Protein AF-A0A9E3KCX3-F1 (afdb_monomer_lite)

Sequence (276 aa):
MPAKVVRATRARSAKDAVEERPVSKPAAKVNGTASREAVMAAAAEPKSMRGAKAKTKMPLAPPGNDDSAFVTEVAAQAAVPPHSPVRVFQIFYEPWHRDLLDPAFAPFDNCGVTAELMEFDVFERISRSAAIQGADYWGALSWRFTEKTGLTGADLIKIMEAHPDVDVFYCNPHVNNEALFHNMWVQGETCHANFLEISRALFAATGLPVTEFDLTLPSTSFSAANYFVARPAFWDAYLPFIRKVITLAEQKLSPNARQLLHSQAADDRGLHGGST

Structure (mmCIF, N/CA/C/O backbone):
data_AF-A0A9E3KCX3-F1
#
_entry.id   AF-A0A9E3KCX3-F1
#
loop_
_atom_site.group_PDB
_atom_site.id
_atom_site.type_symbol
_atom_site.label_atom_id
_atom_site.label_alt_id
_atom_site.label_comp_id
_atom_site.label_asym_id
_atom_site.label_entity_id
_atom_site.label_seq_id
_atom_site.pdbx_PDB_ins_code
_atom_site.Cartn_x
_atom_site.Cartn_y
_atom_site.Cartn_z
_atom_site.occupancy
_atom_site.B_iso_or_equiv
_atom_site.auth_seq_id
_atom_site.auth_comp_id
_atom_site.auth_asym_id
_atom_site.auth_atom_id
_atom_site.pdbx_PDB_model_num
ATOM 1 N N . MET A 1 1 ? -15.444 -15.888 -5.512 1.00 40.03 1 MET A N 1
ATOM 2 C CA . MET A 1 1 ? -14.344 -16.753 -5.033 1.00 40.03 1 MET A CA 1
ATOM 3 C C . MET A 1 1 ? -13.368 -15.867 -4.268 1.00 40.03 1 MET A C 1
ATOM 5 O O . MET A 1 1 ? -13.215 -14.728 -4.695 1.00 40.03 1 MET A O 1
ATOM 9 N N . PRO A 1 2 ? -12.787 -16.307 -3.139 1.00 70.06 2 PRO A N 1
ATOM 10 C CA . PRO A 1 2 ? -11.740 -15.540 -2.459 1.00 70.06 2 PRO A CA 1
ATOM 11 C C . PRO A 1 2 ? -10.499 -15.420 -3.360 1.00 70.06 2 PRO A C 1
ATOM 13 O O . PRO A 1 2 ? -10.192 -16.365 -4.085 1.00 70.06 2 PRO A O 1
ATOM 16 N N . ALA A 1 3 ? -9.821 -14.268 -3.329 1.00 76.75 3 ALA A N 1
ATOM 17 C CA . ALA A 1 3 ? -8.611 -14.028 -4.117 1.00 76.75 3 ALA A CA 1
ATOM 18 C C . ALA A 1 3 ? -7.462 -14.940 -3.649 1.00 76.75 3 ALA A C 1
ATOM 20 O O . ALA A 1 3 ? -7.251 -15.104 -2.444 1.00 76.75 3 ALA A O 1
ATOM 21 N N . LYS A 1 4 ? -6.704 -15.517 -4.585 1.00 83.81 4 LYS A N 1
ATOM 22 C CA . LYS A 1 4 ? -5.492 -16.283 -4.280 1.00 83.81 4 LYS A CA 1
ATOM 23 C C . LYS A 1 4 ? -4.343 -15.312 -4.002 1.00 83.81 4 LYS A C 1
ATOM 25 O O . LYS A 1 4 ? -3.972 -14.524 -4.868 1.00 83.81 4 LYS A O 1
ATOM 30 N N . VAL A 1 5 ? -3.763 -15.383 -2.805 1.00 85.00 5 VAL A N 1
ATOM 31 C CA . VAL A 1 5 ? -2.710 -14.463 -2.345 1.00 85.00 5 VAL A CA 1
ATOM 32 C C . VAL A 1 5 ? -1.415 -15.227 -2.095 1.00 85.00 5 VAL A C 1
ATOM 34 O O . VAL A 1 5 ? -1.434 -16.284 -1.463 1.00 85.00 5 VAL A O 1
ATOM 37 N N . VAL A 1 6 ? -0.290 -14.689 -2.566 1.00 85.88 6 VAL A N 1
ATOM 38 C CA . VAL A 1 6 ? 1.047 -15.235 -2.301 1.00 85.88 6 VAL A CA 1
ATOM 39 C C . VAL A 1 6 ? 1.968 -14.148 -1.766 1.00 85.88 6 VAL A C 1
ATOM 41 O O . VAL A 1 6 ? 2.019 -13.027 -2.271 1.00 85.88 6 VAL A O 1
ATOM 44 N N . ARG A 1 7 ? 2.738 -14.512 -0.743 1.00 84.81 7 ARG A N 1
ATOM 45 C CA . ARG A 1 7 ? 3.846 -13.704 -0.251 1.00 84.81 7 ARG A CA 1
ATOM 46 C C . ARG A 1 7 ? 5.079 -13.939 -1.119 1.00 84.81 7 ARG A C 1
ATOM 48 O O . ARG A 1 7 ? 5.557 -15.069 -1.201 1.00 84.81 7 ARG A O 1
ATOM 55 N N . ALA A 1 8 ? 5.624 -12.884 -1.708 1.00 80.69 8 ALA A N 1
ATOM 56 C CA . ALA A 1 8 ? 6.891 -12.956 -2.420 1.00 80.69 8 ALA A CA 1
ATOM 57 C C . ALA A 1 8 ? 8.063 -12.878 -1.427 1.00 80.69 8 ALA A C 1
ATOM 59 O O . ALA A 1 8 ? 8.142 -11.983 -0.584 1.00 80.69 8 ALA A O 1
ATOM 60 N N . THR A 1 9 ? 8.984 -13.835 -1.521 1.00 79.19 9 THR A N 1
ATOM 61 C CA . THR A 1 9 ? 10.220 -13.884 -0.727 1.00 79.19 9 THR A CA 1
ATOM 62 C C . THR A 1 9 ? 11.361 -14.387 -1.594 1.00 79.19 9 THR A C 1
ATOM 64 O O . THR A 1 9 ? 11.148 -15.238 -2.458 1.00 79.19 9 THR A O 1
ATOM 67 N N . ARG A 1 10 ? 12.587 -13.930 -1.330 1.00 71.94 10 ARG A N 1
ATOM 68 C CA . ARG A 1 10 ? 13.771 -14.461 -2.009 1.00 71.94 10 ARG A CA 1
ATOM 69 C C . ARG A 1 10 ? 13.984 -15.921 -1.603 1.00 71.94 10 ARG A C 1
ATOM 71 O O . ARG A 1 10 ? 14.045 -16.232 -0.413 1.00 71.94 10 ARG A O 1
ATOM 78 N N . ALA A 1 11 ? 14.129 -16.816 -2.577 1.00 53.66 11 ALA A N 1
ATOM 79 C CA . ALA A 1 11 ? 14.581 -18.176 -2.303 1.00 53.66 11 ALA A CA 1
ATOM 80 C C . ALA A 1 11 ? 16.030 -18.123 -1.789 1.00 53.66 11 ALA A C 1
ATOM 82 O O . ALA A 1 11 ? 16.892 -17.540 -2.449 1.00 53.66 11 ALA A O 1
ATOM 83 N N . ARG A 1 12 ? 16.310 -18.716 -0.621 1.00 42.06 12 ARG A N 1
ATOM 84 C CA . ARG A 1 12 ? 17.696 -18.862 -0.148 1.00 42.06 12 ARG A CA 1
ATOM 85 C C . ARG A 1 12 ? 18.425 -19.827 -1.075 1.00 42.06 12 ARG A C 1
ATOM 87 O O . ARG A 1 12 ? 17.958 -20.946 -1.285 1.00 42.06 12 ARG A O 1
ATOM 94 N N . SER A 1 13 ? 19.567 -19.412 -1.613 1.00 37.22 13 SER A N 1
ATOM 95 C CA . SER A 1 13 ? 20.484 -20.339 -2.269 1.00 37.22 13 SER A CA 1
ATOM 96 C C . SER A 1 13 ? 21.220 -21.138 -1.196 1.00 37.22 13 SER A C 1
ATOM 98 O O . SER A 1 13 ? 21.503 -20.617 -0.120 1.00 37.22 13 SER A O 1
ATOM 100 N N . ALA A 1 14 ? 21.609 -22.383 -1.485 1.00 41.25 14 ALA A N 1
ATOM 101 C CA . ALA A 1 14 ? 22.454 -23.179 -0.587 1.00 41.25 14 ALA A CA 1
ATOM 102 C C . ALA A 1 14 ? 23.794 -22.485 -0.239 1.00 41.25 14 ALA A C 1
ATOM 104 O O . ALA A 1 14 ? 24.456 -22.873 0.718 1.00 41.25 14 ALA A O 1
ATOM 105 N N . LYS A 1 15 ? 24.182 -21.441 -0.989 1.00 41.69 15 LYS A N 1
ATOM 106 C CA . LYS A 1 15 ? 25.351 -20.592 -0.711 1.00 41.69 15 LYS A CA 1
ATOM 107 C C . LYS A 1 15 ? 25.121 -19.499 0.348 1.00 41.69 15 LYS A C 1
ATOM 109 O O . LYS A 1 15 ? 26.098 -18.902 0.778 1.00 41.69 15 LYS A O 1
ATOM 114 N N . ASP A 1 16 ? 23.880 -19.264 0.782 1.00 41.84 16 ASP A N 1
ATOM 115 C CA . ASP A 1 16 ? 23.524 -18.248 1.790 1.00 41.84 16 ASP A CA 1
ATOM 116 C C . ASP A 1 16 ? 23.469 -18.819 3.225 1.00 41.84 16 ASP A C 1
ATOM 118 O O . ASP A 1 16 ? 23.057 -18.135 4.164 1.00 41.84 16 ASP A O 1
ATOM 122 N N . ALA A 1 17 ? 23.854 -20.087 3.416 1.00 36.47 17 ALA A N 1
ATOM 123 C CA . ALA A 1 17 ? 23.954 -20.697 4.737 1.00 36.47 17 ALA A CA 1
ATOM 124 C C . ALA A 1 17 ? 25.194 -20.154 5.465 1.00 36.47 17 ALA A C 1
ATOM 126 O O . ALA A 1 17 ? 26.324 -20.553 5.187 1.00 36.47 17 ALA A O 1
ATOM 127 N N . VAL A 1 18 ? 24.979 -19.219 6.391 1.00 39.97 18 VAL A N 1
ATOM 128 C CA . VAL A 1 18 ? 26.015 -18.751 7.315 1.00 39.97 18 VAL A CA 1
ATOM 129 C C . VAL A 1 18 ? 26.391 -19.905 8.244 1.00 39.97 18 VAL A C 1
ATOM 131 O O . VAL A 1 18 ? 25.548 -20.445 8.954 1.00 39.97 18 VAL A O 1
ATOM 134 N N . GLU A 1 19 ? 27.667 -20.277 8.210 1.00 32.97 19 GLU A N 1
ATOM 135 C CA . GLU A 1 19 ? 28.295 -21.258 9.089 1.00 32.97 19 GLU A CA 1
ATOM 136 C C . GLU A 1 19 ? 28.156 -20.801 10.556 1.00 32.97 19 GLU A C 1
ATOM 138 O O . GLU A 1 19 ? 28.690 -19.759 10.952 1.00 32.97 19 GLU A O 1
ATOM 143 N N . GLU A 1 20 ? 27.387 -21.546 11.359 1.00 32.44 20 GLU A N 1
ATOM 144 C CA . GLU A 1 20 ? 27.176 -21.254 12.779 1.00 32.44 20 GLU A CA 1
ATOM 145 C C . GLU A 1 20 ? 28.509 -21.322 13.540 1.00 32.44 20 GLU A C 1
ATOM 147 O O . GLU A 1 20 ? 29.095 -22.391 13.717 1.00 32.44 20 GLU A O 1
ATOM 152 N N . ARG A 1 21 ? 28.988 -20.177 14.039 1.00 31.03 21 ARG A N 1
ATOM 153 C CA . ARG A 1 21 ? 30.048 -20.142 15.056 1.00 31.03 21 ARG A CA 1
ATOM 154 C C . ARG A 1 21 ? 29.423 -20.102 16.451 1.00 31.03 21 ARG A C 1
ATOM 156 O O . ARG A 1 21 ? 28.488 -19.330 16.668 1.00 31.03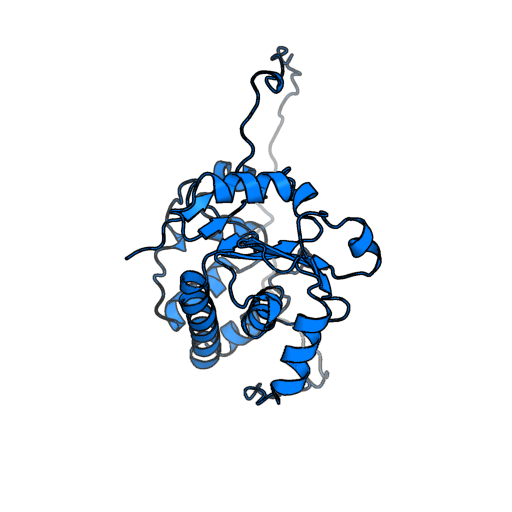 21 ARG A O 1
ATOM 163 N N . PRO A 1 22 ? 29.948 -20.870 17.420 1.00 29.11 22 PRO A N 1
ATOM 164 C CA . PRO A 1 22 ? 29.380 -20.927 18.759 1.00 29.11 22 PRO A CA 1
ATOM 165 C C . PRO A 1 22 ? 29.582 -19.597 19.496 1.00 29.11 22 PRO A C 1
ATOM 167 O O . PRO A 1 22 ? 30.693 -19.074 19.583 1.00 29.11 22 PRO A O 1
ATOM 170 N N . VAL A 1 23 ? 28.497 -19.061 20.058 1.00 33.91 23 VAL A N 1
ATOM 171 C CA . VAL A 1 23 ? 28.510 -17.840 20.874 1.00 33.91 23 VAL A CA 1
ATOM 172 C C . VAL A 1 23 ? 29.007 -18.170 22.284 1.00 33.91 23 VAL A C 1
ATOM 174 O O . VAL A 1 23 ? 28.360 -18.895 23.040 1.00 33.91 23 VAL A O 1
ATOM 177 N N . SER A 1 24 ? 30.155 -17.608 22.666 1.00 31.91 24 SER A N 1
ATOM 178 C CA . SER A 1 24 ? 30.652 -17.615 24.044 1.00 31.91 24 SER A CA 1
ATOM 179 C C . SER A 1 24 ? 29.903 -16.585 24.901 1.00 31.91 24 SER A C 1
ATOM 181 O O . SER A 1 24 ? 29.846 -15.406 24.552 1.00 31.91 24 SER A O 1
ATOM 183 N N . LYS A 1 25 ? 29.360 -17.021 26.044 1.00 33.34 25 LYS A N 1
ATOM 184 C CA . LYS A 1 25 ? 28.681 -16.175 27.045 1.00 33.34 25 LYS A CA 1
ATOM 185 C C . LYS A 1 25 ? 29.616 -15.113 27.644 1.00 33.34 25 LYS A C 1
ATOM 187 O O . LYS A 1 25 ? 30.729 -15.463 28.033 1.00 33.34 25 LYS A O 1
ATOM 192 N N . PRO A 1 26 ? 29.097 -13.913 27.951 1.00 32.81 26 PRO A N 1
ATOM 193 C CA . PRO A 1 26 ? 29.558 -13.151 29.103 1.00 32.81 26 PRO A CA 1
ATOM 194 C C . PRO A 1 26 ? 28.499 -13.149 30.209 1.00 32.81 26 PRO A C 1
ATOM 196 O O . PRO A 1 26 ? 27.328 -12.839 29.996 1.00 32.81 26 PRO A O 1
ATOM 199 N N . ALA A 1 27 ? 28.940 -13.499 31.414 1.00 29.80 27 ALA A N 1
ATOM 200 C CA . ALA A 1 27 ? 28.189 -13.338 32.646 1.00 29.80 27 ALA A CA 1
ATOM 201 C C . ALA A 1 27 ? 28.234 -11.870 33.100 1.00 29.80 27 ALA A C 1
ATOM 203 O O . ALA A 1 27 ? 29.316 -11.303 33.235 1.00 29.80 27 ALA A O 1
ATOM 204 N N . ALA A 1 28 ? 27.080 -11.286 33.419 1.00 30.92 28 ALA A N 1
ATOM 205 C CA . ALA A 1 28 ? 26.995 -10.083 34.240 1.00 30.92 28 ALA A CA 1
ATOM 206 C C . ALA A 1 28 ? 25.818 -10.219 35.214 1.00 30.92 28 ALA A C 1
ATOM 208 O O . ALA A 1 28 ? 24.712 -10.606 34.841 1.00 30.92 28 ALA A O 1
ATOM 209 N N . LYS A 1 29 ? 26.123 -9.986 36.492 1.00 28.73 29 LYS A N 1
ATOM 210 C CA . LYS A 1 29 ? 25.261 -10.192 37.657 1.00 28.73 29 LYS A CA 1
ATOM 211 C C . LYS A 1 29 ? 24.098 -9.198 37.686 1.00 28.73 29 LYS A C 1
ATOM 213 O O . LYS A 1 29 ? 24.295 -8.004 37.494 1.00 28.73 29 LYS A O 1
ATOM 218 N N . VAL A 1 30 ? 22.921 -9.713 38.030 1.00 29.77 30 VAL A N 1
ATOM 219 C CA . VAL A 1 30 ? 21.727 -8.954 38.416 1.00 29.77 30 VAL A CA 1
ATOM 220 C C . VAL A 1 30 ? 21.786 -8.649 39.916 1.00 29.77 30 VAL A C 1
ATOM 222 O O . VAL A 1 30 ? 21.979 -9.561 40.710 1.00 29.77 30 VAL A O 1
ATOM 225 N N . ASN A 1 31 ? 21.595 -7.380 40.271 1.00 27.98 31 ASN A N 1
ATOM 226 C CA . ASN A 1 31 ? 21.163 -6.834 41.567 1.00 27.98 31 ASN A CA 1
ATOM 227 C C . ASN A 1 31 ? 20.463 -5.510 41.196 1.00 27.98 31 ASN A C 1
ATOM 229 O O . ASN A 1 31 ? 21.019 -4.766 40.400 1.00 27.98 31 ASN A O 1
ATOM 233 N N . GLY A 1 32 ? 19.293 -5.085 41.655 1.00 26.00 32 GLY A N 1
ATOM 234 C CA . GLY A 1 32 ? 18.317 -5.544 42.630 1.00 26.00 32 GLY A CA 1
ATOM 235 C C . GLY A 1 32 ? 17.423 -4.323 42.918 1.00 26.00 32 GLY A C 1
ATOM 236 O O . GLY A 1 32 ? 17.942 -3.239 43.147 1.00 26.00 32 GLY A O 1
ATOM 237 N N . THR A 1 33 ? 16.101 -4.503 42.845 1.00 26.86 33 THR A N 1
ATOM 238 C CA . THR A 1 33 ? 15.052 -3.779 43.602 1.00 26.86 33 THR A CA 1
ATOM 239 C C . THR A 1 33 ? 15.121 -2.251 43.771 1.00 26.86 33 THR A C 1
ATOM 241 O O . THR A 1 33 ? 15.799 -1.749 44.661 1.00 26.86 33 THR A O 1
ATOM 244 N N . ALA A 1 34 ? 14.247 -1.554 43.040 1.00 28.33 34 ALA A N 1
ATOM 245 C CA . ALA A 1 34 ? 13.503 -0.346 43.431 1.00 28.33 34 ALA A CA 1
ATOM 246 C C . ALA A 1 34 ? 12.511 -0.050 42.285 1.00 28.33 34 ALA A C 1
ATOM 248 O O . ALA A 1 34 ? 12.896 -0.157 41.128 1.00 28.33 34 ALA A O 1
ATOM 249 N N . SER A 1 35 ? 11.242 0.306 42.436 1.00 32.06 35 SER A N 1
ATOM 250 C CA . SER A 1 35 ? 10.245 0.261 43.507 1.00 32.06 35 SER A CA 1
ATOM 251 C C . SER A 1 35 ? 8.944 0.719 42.824 1.00 32.06 35 SER A C 1
ATOM 253 O O . SER A 1 35 ? 8.958 1.514 41.885 1.00 32.06 35 SER A O 1
ATOM 255 N N . ARG A 1 36 ? 7.808 0.151 43.227 1.00 31.75 36 ARG A N 1
ATOM 256 C CA . ARG A 1 36 ? 6.525 0.189 42.505 1.00 31.75 36 ARG A CA 1
ATOM 257 C C . ARG A 1 36 ? 5.703 1.460 42.794 1.00 31.75 36 ARG A C 1
ATOM 259 O O . ARG A 1 36 ? 4.482 1.412 42.796 1.00 31.75 36 ARG A O 1
ATOM 266 N N . GLU A 1 37 ? 6.365 2.591 43.021 1.00 29.89 37 GLU A N 1
ATOM 267 C CA . GLU A 1 37 ? 5.763 3.855 43.474 1.00 29.89 37 GLU A CA 1
ATOM 268 C C . GLU A 1 37 ? 6.250 5.032 42.616 1.00 29.89 37 GLU A C 1
ATOM 270 O O . GLU A 1 37 ? 7.074 5.841 43.025 1.00 29.89 37 GLU A O 1
ATOM 275 N N . ALA A 1 38 ? 5.754 5.117 41.383 1.00 29.64 38 ALA A N 1
ATOM 276 C CA . ALA A 1 38 ? 5.787 6.354 40.587 1.00 29.64 38 ALA A CA 1
ATOM 277 C C . ALA A 1 38 ? 4.545 6.511 39.688 1.00 29.64 38 ALA A C 1
ATOM 279 O O . ALA A 1 38 ? 4.449 7.443 38.896 1.00 29.64 38 ALA A O 1
ATOM 280 N N . VAL A 1 39 ? 3.563 5.615 39.831 1.00 31.31 39 VAL A N 1
ATOM 281 C CA . VAL A 1 39 ? 2.300 5.632 39.089 1.00 31.31 39 VAL A CA 1
ATOM 282 C C . VAL A 1 39 ? 1.187 5.875 40.098 1.00 31.31 39 VAL A C 1
ATOM 284 O O . VAL A 1 39 ? 0.506 4.936 40.474 1.00 31.31 39 VAL A O 1
ATOM 287 N N . MET A 1 40 ? 1.096 7.099 40.630 1.00 31.00 40 MET A N 1
ATOM 288 C CA . MET A 1 40 ? -0.087 7.691 41.289 1.00 31.00 40 MET A CA 1
ATOM 289 C C . MET A 1 40 ? 0.298 9.044 41.917 1.00 31.00 40 MET A C 1
ATOM 291 O O . MET A 1 40 ? 0.484 9.140 43.122 1.00 31.00 40 MET A O 1
ATOM 295 N N . ALA A 1 41 ? 0.443 10.095 41.101 1.00 26.09 41 ALA A N 1
ATOM 296 C CA . ALA A 1 41 ? 0.372 11.494 41.554 1.00 26.09 41 ALA A CA 1
ATOM 297 C C . ALA A 1 41 ? 0.377 12.466 40.358 1.00 26.09 41 ALA A C 1
ATOM 299 O O . ALA A 1 41 ? 1.409 13.040 40.037 1.00 26.09 41 ALA A O 1
ATOM 300 N N . ALA A 1 42 ? -0.771 12.649 39.699 1.00 27.38 42 ALA A N 1
ATOM 301 C CA . ALA A 1 42 ? -1.093 13.877 38.954 1.00 27.38 42 ALA A CA 1
ATOM 302 C C . ALA A 1 42 ? -2.579 13.890 38.549 1.00 27.38 42 ALA A C 1
ATOM 304 O O . ALA A 1 42 ? -2.927 13.989 37.378 1.00 27.38 42 ALA A O 1
ATOM 305 N N . ALA A 1 43 ? -3.470 13.776 39.535 1.00 29.64 43 ALA A N 1
ATOM 306 C CA . ALA A 1 43 ? -4.816 14.320 39.410 1.00 29.64 43 ALA A CA 1
ATOM 307 C C . ALA A 1 43 ? -4.757 15.760 39.940 1.00 29.64 43 ALA A C 1
ATOM 309 O O . ALA A 1 43 ? -4.762 15.976 41.149 1.00 29.64 43 ALA A O 1
ATOM 310 N N . ALA A 1 44 ? -4.619 16.734 39.043 1.00 26.47 44 ALA A N 1
ATOM 311 C CA . ALA A 1 44 ? -4.800 18.147 39.357 1.00 26.47 44 ALA A CA 1
ATOM 312 C C . ALA A 1 44 ? -5.345 18.875 38.120 1.00 26.47 44 ALA A C 1
ATOM 314 O O . ALA A 1 44 ? -4.802 18.762 37.024 1.00 26.47 44 ALA A O 1
ATOM 315 N N . GLU A 1 45 ? -6.457 19.576 38.323 1.00 24.94 45 GLU A N 1
ATOM 316 C CA . GLU A 1 45 ? -7.266 20.286 37.329 1.00 24.94 45 GLU A CA 1
ATOM 317 C C . GLU A 1 45 ? -6.472 21.313 36.493 1.00 24.94 45 GLU A C 1
ATOM 319 O O . GLU A 1 45 ? -5.552 21.957 37.012 1.00 24.94 45 GLU A O 1
ATOM 324 N N . PRO A 1 46 ? -6.842 21.560 35.220 1.00 30.28 46 PRO A N 1
ATOM 325 C CA . PRO A 1 46 ? -6.173 22.569 34.416 1.00 30.28 46 PRO A CA 1
ATOM 326 C C . PRO A 1 46 ? -6.688 23.980 34.733 1.00 30.28 46 PRO A C 1
ATOM 328 O O . PRO A 1 46 ? -7.877 24.290 34.639 1.00 30.28 46 PRO A O 1
ATOM 331 N N . LYS A 1 47 ? -5.744 24.875 35.042 1.00 28.75 47 LYS A N 1
ATOM 332 C CA . LYS A 1 47 ? -5.956 26.325 35.087 1.00 28.75 47 LYS A CA 1
ATOM 333 C C . LYS A 1 47 ? -6.210 26.876 33.681 1.00 28.75 47 LYS A C 1
ATOM 335 O O . LYS A 1 47 ? -5.483 26.588 32.736 1.00 28.75 47 LYS A O 1
ATOM 340 N N . SER A 1 48 ? -7.225 27.732 33.602 1.00 27.22 48 SER A N 1
ATOM 341 C CA . SER A 1 48 ? -7.627 28.561 32.462 1.00 27.22 48 SER A CA 1
ATOM 342 C C . SER A 1 48 ? -6.443 29.216 31.729 1.00 27.22 48 SER A C 1
ATOM 344 O O . SER A 1 48 ? -5.749 30.056 32.306 1.00 27.22 48 SER A O 1
ATOM 346 N N . MET A 1 49 ? -6.316 28.952 30.424 1.00 29.08 49 MET A N 1
ATOM 347 C CA . MET A 1 49 ? -5.706 29.885 29.474 1.00 29.08 49 MET A CA 1
ATOM 348 C C . MET A 1 49 ? -6.708 30.263 28.387 1.00 29.08 49 MET A C 1
ATOM 350 O O . MET A 1 49 ? -7.334 29.434 27.732 1.00 29.08 49 MET A O 1
ATOM 354 N N . ARG A 1 50 ? -6.862 31.574 28.246 1.00 26.14 50 ARG A N 1
ATOM 355 C CA . ARG A 1 50 ? -7.799 32.272 27.382 1.00 26.14 50 ARG A CA 1
ATOM 356 C C . ARG A 1 50 ? -7.100 32.562 26.051 1.00 26.14 50 ARG A C 1
ATOM 358 O O . ARG A 1 50 ? -6.067 33.218 26.047 1.00 26.14 50 ARG A O 1
ATOM 365 N N . GLY A 1 51 ? -7.721 32.156 24.943 1.00 29.52 51 GLY A N 1
ATOM 366 C CA . GLY A 1 51 ? -7.584 32.833 23.649 1.00 29.52 51 GLY A CA 1
ATOM 367 C C . GLY A 1 51 ? -6.579 32.259 22.648 1.00 29.52 51 GLY A C 1
ATOM 368 O O . GLY A 1 51 ? -5.534 32.850 22.416 1.00 29.52 51 GLY A O 1
ATOM 369 N N . ALA A 1 52 ? -6.985 31.224 21.914 1.00 27.52 52 ALA A N 1
ATOM 370 C CA . ALA A 1 52 ? -6.563 31.035 20.527 1.00 27.52 52 ALA A CA 1
ATOM 371 C C . ALA A 1 52 ? -7.799 30.632 19.714 1.00 27.52 52 ALA A C 1
ATOM 373 O O . ALA A 1 52 ? -8.441 29.623 19.996 1.00 27.52 52 ALA A O 1
ATOM 374 N N . LYS A 1 53 ? -8.196 31.473 18.753 1.00 26.45 53 LYS A N 1
ATOM 375 C CA . LYS A 1 53 ? -9.333 31.203 17.865 1.00 26.45 53 LYS A CA 1
ATOM 376 C C . LYS A 1 53 ? -9.003 29.977 17.012 1.00 26.45 53 LYS A C 1
ATOM 378 O O . LYS A 1 53 ? -8.197 30.074 16.090 1.00 26.45 53 LYS A O 1
ATOM 383 N N . ALA A 1 54 ? -9.637 28.847 17.312 1.00 28.05 54 ALA A N 1
ATOM 384 C CA . ALA A 1 54 ? -9.649 27.687 16.436 1.00 28.05 54 ALA A CA 1
ATOM 385 C C . ALA A 1 54 ? -10.317 28.090 15.114 1.00 28.05 54 ALA A C 1
ATOM 387 O O . ALA A 1 54 ? -11.495 28.448 15.084 1.00 28.05 54 ALA A O 1
ATOM 388 N N . LYS A 1 55 ? -9.550 28.090 14.021 1.00 30.53 55 LYS A N 1
ATOM 389 C CA . LYS A 1 55 ? -10.119 28.166 12.676 1.00 30.53 55 LYS A CA 1
ATOM 390 C C . LYS A 1 55 ? -10.768 26.816 12.394 1.00 30.53 55 LYS A C 1
ATOM 392 O O . LYS A 1 55 ? -10.073 25.827 12.182 1.00 30.53 55 LYS A O 1
ATOM 397 N N . THR A 1 56 ? -12.091 26.783 12.428 1.00 29.05 56 THR A N 1
ATOM 398 C CA . THR A 1 56 ? -12.910 25.653 11.996 1.00 29.05 56 THR A CA 1
ATOM 399 C C . THR A 1 56 ? -12.576 25.350 10.533 1.00 29.05 56 THR A C 1
ATOM 401 O O . THR A 1 56 ? -12.866 26.162 9.655 1.00 29.05 56 THR A O 1
ATOM 404 N N . LYS A 1 57 ? -11.921 24.215 10.256 1.00 34.62 57 LYS A N 1
ATOM 405 C CA . LYS A 1 57 ? -11.841 23.686 8.889 1.00 34.62 57 LYS A CA 1
ATOM 406 C C . LYS A 1 57 ? -13.230 23.163 8.512 1.00 34.62 57 LYS A C 1
ATOM 408 O O . LYS A 1 57 ? -13.873 22.479 9.305 1.00 34.62 57 LYS A O 1
ATOM 413 N N . MET A 1 58 ? -13.703 23.572 7.339 1.00 32.53 58 MET A N 1
ATOM 414 C CA . MET A 1 58 ? -14.988 23.161 6.771 1.00 32.53 58 MET A CA 1
ATOM 415 C C . MET A 1 58 ? -15.016 21.644 6.509 1.00 32.53 58 MET A C 1
ATOM 417 O O . MET A 1 58 ? -13.956 21.068 6.262 1.00 32.53 58 MET A O 1
ATOM 421 N N . PRO A 1 59 ? -16.200 21.001 6.509 1.00 31.70 59 PRO A N 1
ATOM 422 C CA . PRO A 1 59 ? -16.335 19.618 6.061 1.00 31.70 59 PRO A CA 1
ATOM 423 C C . PRO A 1 59 ? -15.918 19.507 4.591 1.00 31.70 59 PRO A C 1
ATOM 425 O O . PRO A 1 59 ? -16.356 20.322 3.774 1.00 31.70 59 PRO A O 1
ATOM 428 N N . LEU A 1 60 ? -15.105 18.504 4.246 1.00 40.00 60 LEU A N 1
ATOM 429 C CA . LEU A 1 60 ? -14.873 18.151 2.847 1.00 40.00 60 LEU A CA 1
ATOM 430 C C . LEU A 1 60 ? -16.193 17.647 2.248 1.00 40.00 60 LEU A C 1
ATOM 432 O O . LEU A 1 60 ? -16.652 16.546 2.543 1.00 40.00 60 LEU A O 1
ATOM 436 N N . ALA A 1 61 ? -16.801 18.457 1.385 1.00 31.25 61 ALA A N 1
ATOM 437 C CA . ALA A 1 61 ? -17.610 17.921 0.301 1.00 31.25 61 ALA A CA 1
ATOM 438 C C . ALA A 1 61 ? -16.672 17.174 -0.672 1.00 31.25 61 ALA A C 1
ATOM 440 O O . ALA A 1 61 ? -15.514 17.582 -0.813 1.00 31.25 61 ALA A O 1
ATOM 441 N N . PRO A 1 62 ? -17.129 16.099 -1.340 1.00 32.03 62 PRO A N 1
ATOM 442 C CA . PRO A 1 62 ? -16.293 15.384 -2.297 1.00 32.03 62 PRO A CA 1
ATOM 443 C C . PRO A 1 62 ? -15.904 16.350 -3.426 1.00 32.03 62 PRO A C 1
ATOM 445 O O . PRO A 1 62 ? -16.797 16.995 -3.987 1.00 32.03 62 PRO A O 1
ATOM 448 N N . PRO A 1 63 ? -14.612 16.499 -3.767 1.00 36.84 63 PR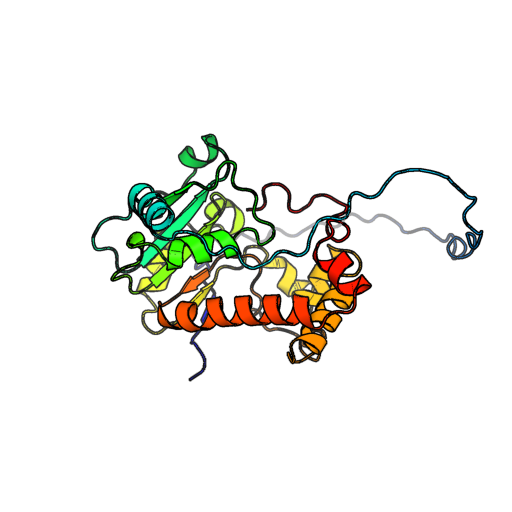O A N 1
ATOM 449 C CA . PRO A 1 63 ? -14.246 17.296 -4.920 1.00 36.84 63 PRO A CA 1
ATOM 450 C C . PRO A 1 63 ? -14.757 16.570 -6.165 1.00 36.84 63 PRO A C 1
ATOM 452 O O . PRO A 1 63 ? -14.314 15.470 -6.492 1.00 36.84 63 PRO A O 1
ATOM 455 N N . GLY A 1 64 ? -15.719 17.183 -6.852 1.00 42.66 64 GLY A N 1
ATOM 456 C CA . GLY A 1 64 ? -15.932 16.913 -8.266 1.00 42.66 64 GLY A CA 1
ATOM 457 C C . GLY A 1 64 ? -14.731 17.483 -9.008 1.00 42.66 64 GLY A C 1
ATOM 458 O O . GLY A 1 64 ? -14.716 18.672 -9.312 1.00 42.66 64 GLY A O 1
ATOM 459 N N . ASN A 1 65 ? -13.697 16.671 -9.206 1.00 44.19 65 ASN A N 1
ATOM 460 C CA . ASN A 1 65 ? -12.538 17.063 -9.993 1.00 44.19 65 ASN A CA 1
ATOM 461 C C . ASN A 1 65 ? -12.818 16.770 -11.471 1.00 44.19 65 ASN A C 1
ATOM 463 O O . ASN A 1 65 ? -13.326 15.709 -11.818 1.00 44.19 65 ASN A O 1
ATOM 467 N N . ASP A 1 66 ? -12.509 17.735 -12.336 1.00 39.72 66 ASP A N 1
ATOM 468 C CA . ASP A 1 66 ? -12.481 17.556 -13.789 1.00 39.72 66 ASP A CA 1
ATOM 469 C C . ASP A 1 66 ? -11.372 16.549 -14.137 1.00 39.72 66 ASP A C 1
ATOM 471 O O . ASP A 1 66 ? -10.189 16.887 -14.181 1.00 39.72 66 ASP A O 1
ATOM 475 N N . ASP A 1 67 ? -11.763 15.284 -14.302 1.00 46.53 67 ASP A N 1
ATOM 476 C CA . ASP A 1 67 ? -10.891 14.109 -14.418 1.00 46.53 67 ASP A CA 1
ATOM 477 C C . ASP A 1 67 ? -9.925 14.142 -15.623 1.00 46.53 67 ASP A C 1
ATOM 479 O O . ASP A 1 67 ? -8.957 13.381 -15.672 1.00 46.53 67 ASP A O 1
ATOM 483 N N . SER A 1 68 ? -10.143 15.026 -16.599 1.00 44.09 68 SER A N 1
ATOM 484 C CA . SER A 1 68 ? -9.437 15.011 -17.887 1.00 44.09 68 SER A CA 1
ATOM 485 C C . SER A 1 68 ? -7.959 15.437 -17.809 1.00 44.09 68 SER A C 1
ATOM 487 O O . SER A 1 68 ? -7.098 14.839 -18.466 1.00 44.09 68 SER A O 1
ATOM 489 N N . ALA A 1 69 ? -7.628 16.417 -16.962 1.00 44.72 69 ALA A N 1
ATOM 490 C CA . ALA A 1 69 ? -6.248 16.866 -16.754 1.00 44.72 69 ALA A CA 1
ATOM 491 C C . ALA A 1 69 ? -5.414 15.827 -15.976 1.00 44.72 69 ALA A C 1
ATOM 493 O O . ALA A 1 69 ? -4.251 15.586 -16.302 1.00 44.72 69 ALA A O 1
ATOM 494 N N . PHE A 1 70 ? -6.038 15.145 -15.009 1.00 50.19 70 PHE A N 1
ATOM 495 C CA . PHE A 1 70 ? -5.390 14.186 -14.105 1.00 50.19 70 PHE A CA 1
ATOM 496 C C . PHE A 1 70 ? -5.002 12.865 -14.784 1.00 50.19 70 PHE A C 1
ATOM 498 O O . PHE A 1 70 ? -3.962 12.283 -14.478 1.00 50.19 70 PHE A O 1
ATOM 505 N N . VAL A 1 71 ? -5.816 12.389 -15.730 1.00 54.38 71 VAL A N 1
ATOM 506 C CA . VAL A 1 71 ? -5.531 11.167 -16.506 1.00 54.38 71 VAL A CA 1
ATOM 507 C C . VAL A 1 71 ? -4.312 11.358 -17.418 1.00 54.38 71 VAL A C 1
ATOM 509 O O . VAL A 1 71 ? -3.521 10.430 -17.606 1.00 54.38 71 VAL A O 1
ATOM 512 N N . THR A 1 72 ? -4.137 12.573 -17.945 1.00 52.16 72 THR A N 1
ATOM 513 C CA . THR A 1 72 ? -3.058 12.923 -18.880 1.00 52.16 72 THR A CA 1
ATOM 514 C C . THR A 1 72 ? -1.691 12.971 -18.188 1.00 52.16 72 THR A C 1
ATOM 516 O O . THR A 1 72 ? -0.698 12.521 -18.754 1.00 52.16 72 THR A O 1
ATOM 519 N N . GLU A 1 73 ? -1.636 13.448 -16.943 1.00 56.97 73 GLU A N 1
ATOM 520 C CA . GLU A 1 73 ? -0.399 13.585 -16.167 1.00 56.97 73 GLU A CA 1
ATOM 521 C C . GLU A 1 73 ? 0.230 12.228 -15.805 1.00 56.97 73 GLU A C 1
ATOM 523 O O . GLU A 1 73 ? 1.406 11.995 -16.084 1.00 56.97 73 GLU A O 1
ATOM 528 N N . VAL A 1 74 ? -0.556 11.279 -15.285 1.00 57.81 74 VAL A N 1
ATOM 529 C CA . VAL A 1 74 ? -0.045 9.942 -14.926 1.00 57.81 74 VAL A CA 1
ATOM 530 C C . VAL A 1 74 ? 0.375 9.149 -16.169 1.00 57.81 74 VAL A C 1
ATOM 532 O O . VAL A 1 74 ? 1.386 8.451 -16.149 1.00 57.81 74 VAL A O 1
ATOM 535 N N . ALA A 1 75 ? -0.377 9.269 -17.269 1.00 54.06 75 ALA A N 1
ATOM 536 C CA . ALA A 1 75 ? -0.040 8.607 -18.530 1.00 54.06 75 ALA A CA 1
ATOM 537 C C . ALA A 1 75 ? 1.252 9.159 -19.165 1.00 54.06 75 ALA A C 1
ATOM 539 O O . ALA A 1 75 ? 1.977 8.407 -19.810 1.00 54.06 75 ALA A O 1
ATOM 540 N N . ALA A 1 76 ? 1.561 10.444 -18.961 1.00 53.88 76 ALA A N 1
ATOM 541 C CA . ALA A 1 76 ? 2.797 11.065 -19.434 1.00 53.88 76 ALA A CA 1
ATOM 542 C C . ALA A 1 76 ? 4.024 10.721 -18.565 1.00 53.88 76 ALA A C 1
ATOM 544 O O . ALA A 1 76 ? 5.146 10.701 -19.069 1.00 53.88 76 ALA A O 1
ATOM 545 N N . GLN A 1 77 ? 3.823 10.451 -17.272 1.00 55.69 77 GLN A N 1
ATOM 546 C CA . GLN A 1 77 ? 4.893 10.114 -16.320 1.00 55.69 77 GLN A CA 1
ATOM 547 C C . GLN A 1 77 ? 5.279 8.630 -16.359 1.00 55.69 77 GLN A C 1
ATOM 549 O O . GLN A 1 77 ? 6.442 8.269 -16.171 1.00 55.69 77 GLN A O 1
ATOM 554 N N . ALA A 1 78 ? 4.306 7.769 -16.646 1.00 53.78 78 ALA A N 1
ATOM 555 C CA . ALA A 1 78 ? 4.470 6.334 -16.754 1.00 53.78 78 ALA A CA 1
ATOM 556 C C . ALA A 1 78 ? 5.160 5.944 -18.071 1.00 53.78 78 ALA A C 1
ATOM 558 O O . ALA A 1 78 ? 4.518 5.474 -19.009 1.00 53.78 78 ALA A O 1
ATOM 559 N N . ALA A 1 79 ? 6.485 6.065 -18.137 1.00 53.31 79 ALA A N 1
ATOM 560 C CA . ALA A 1 79 ? 7.291 5.379 -19.148 1.00 53.31 79 ALA A CA 1
ATOM 561 C C . ALA A 1 79 ? 7.323 3.862 -18.860 1.00 53.31 79 ALA A C 1
ATOM 563 O O . ALA A 1 79 ? 8.374 3.274 -18.621 1.00 53.31 79 ALA A O 1
ATOM 564 N N . VAL A 1 80 ? 6.151 3.224 -18.815 1.00 53.66 80 VAL A N 1
ATOM 565 C CA . VAL A 1 80 ? 6.040 1.769 -18.744 1.00 53.66 80 VAL A CA 1
ATOM 566 C C . VAL A 1 80 ? 6.390 1.236 -20.132 1.00 53.66 80 VAL A C 1
ATOM 568 O O . VAL A 1 80 ? 5.849 1.754 -21.114 1.00 53.66 80 VAL A O 1
ATOM 571 N N . PRO A 1 81 ? 7.256 0.215 -20.258 1.00 53.00 81 PRO A N 1
ATOM 572 C CA . PRO A 1 81 ? 7.494 -0.427 -21.540 1.00 53.00 81 PRO A CA 1
ATOM 573 C C . PRO A 1 81 ? 6.147 -0.820 -22.165 1.00 53.00 81 PRO A C 1
ATOM 575 O O . PRO A 1 81 ? 5.389 -1.577 -21.539 1.00 53.00 81 PRO A O 1
ATOM 578 N N . PRO A 1 82 ? 5.801 -0.306 -23.361 1.00 47.75 82 PRO A N 1
ATOM 579 C CA . PRO A 1 82 ? 4.602 -0.759 -24.041 1.00 47.75 82 PRO A CA 1
ATOM 580 C C . PRO A 1 82 ? 4.753 -2.275 -24.206 1.00 47.75 82 PRO A C 1
ATOM 582 O O . PRO A 1 82 ? 5.801 -2.741 -24.645 1.00 47.75 82 PRO A O 1
ATOM 585 N N . HIS A 1 83 ? 3.731 -3.029 -23.792 1.00 56.97 83 HIS A N 1
ATOM 586 C CA . HIS A 1 83 ? 3.635 -4.500 -23.838 1.00 56.97 83 HIS A CA 1
ATOM 587 C C . HIS A 1 83 ? 4.093 -5.319 -22.613 1.00 56.97 83 HIS A C 1
ATOM 589 O O . HIS A 1 83 ? 4.036 -6.544 -22.697 1.00 56.97 83 HIS A O 1
ATOM 595 N N . SER A 1 84 ? 4.450 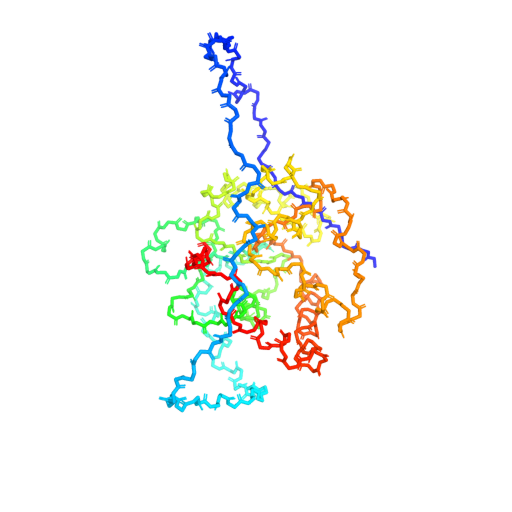-4.728 -21.462 1.00 69.19 84 SER A N 1
ATOM 596 C CA . SER A 1 84 ? 4.643 -5.551 -20.248 1.00 69.19 84 SER A CA 1
ATOM 597 C C . SER A 1 84 ? 3.296 -5.989 -19.630 1.00 69.19 84 SER A C 1
ATOM 599 O O . SER A 1 84 ? 2.474 -5.110 -19.321 1.00 69.19 84 SER A O 1
ATOM 601 N N . PRO A 1 85 ? 3.050 -7.303 -19.412 1.00 87.12 85 PRO A N 1
ATOM 602 C CA . PRO A 1 85 ? 1.852 -7.799 -18.724 1.00 87.12 85 PRO A CA 1
ATOM 603 C C . PRO A 1 85 ? 1.844 -7.428 -17.233 1.00 87.12 85 PRO A C 1
ATOM 605 O O . PRO A 1 85 ? 0.779 -7.276 -16.638 1.00 87.12 85 PRO A O 1
ATOM 608 N N . VAL A 1 86 ? 3.019 -7.217 -16.634 1.00 92.31 86 VAL A N 1
ATOM 609 C CA . VAL A 1 86 ? 3.182 -6.754 -15.251 1.00 92.31 86 VAL A CA 1
ATOM 610 C C . VAL A 1 86 ? 3.636 -5.295 -15.256 1.00 92.31 86 VAL A C 1
ATOM 612 O O . VAL A 1 86 ? 4.668 -4.965 -15.844 1.00 92.31 86 VAL A O 1
ATOM 615 N N . ARG A 1 87 ? 2.878 -4.410 -14.601 1.00 93.00 87 ARG A N 1
ATOM 616 C CA . ARG A 1 87 ? 3.161 -2.966 -14.533 1.00 93.00 87 ARG A CA 1
ATOM 617 C C . ARG A 1 87 ? 3.289 -2.500 -13.093 1.00 93.00 87 ARG A C 1
ATOM 619 O O . ARG A 1 87 ? 2.298 -2.251 -12.413 1.00 93.00 87 ARG A O 1
ATOM 626 N N . VAL A 1 88 ? 4.526 -2.378 -12.632 1.00 94.69 88 VAL A N 1
ATOM 627 C CA . VAL A 1 88 ? 4.823 -1.888 -11.287 1.00 94.69 88 VAL A CA 1
ATOM 628 C C . VAL A 1 88 ? 5.327 -0.458 -11.377 1.00 94.69 88 VAL A C 1
ATOM 630 O O . VAL A 1 88 ? 6.279 -0.173 -12.101 1.00 94.69 88 VAL A O 1
ATOM 633 N N . PHE A 1 89 ? 4.676 0.426 -10.634 1.00 95.06 89 PHE A N 1
ATOM 634 C CA . PHE A 1 89 ? 5.058 1.821 -10.485 1.00 95.06 89 PHE A CA 1
ATOM 635 C C . PHE A 1 89 ? 5.919 1.977 -9.237 1.00 95.06 89 PHE A C 1
ATOM 637 O O . PHE A 1 89 ? 5.585 1.436 -8.187 1.00 95.06 89 PHE A O 1
ATOM 644 N N . GLN A 1 90 ? 7.016 2.714 -9.324 1.00 95.06 90 GLN A N 1
ATOM 645 C CA . GLN A 1 90 ? 7.884 2.973 -8.192 1.00 95.06 90 GLN A CA 1
ATOM 646 C C . GLN A 1 90 ? 7.794 4.436 -7.776 1.00 95.06 90 GLN A C 1
ATOM 648 O O . GLN A 1 90 ? 8.220 5.338 -8.497 1.00 95.06 90 GLN A O 1
ATOM 653 N N . ILE A 1 91 ? 7.188 4.644 -6.612 1.00 94.44 91 ILE A N 1
ATOM 654 C CA . ILE A 1 91 ? 6.812 5.942 -6.068 1.00 94.44 91 ILE A CA 1
ATOM 655 C C . ILE A 1 91 ? 8.056 6.634 -5.519 1.00 94.44 91 ILE A C 1
ATOM 657 O O . ILE A 1 91 ? 8.738 6.088 -4.647 1.00 94.44 91 ILE A O 1
ATOM 661 N N . PHE A 1 92 ? 8.314 7.856 -5.976 1.00 93.19 92 PHE A N 1
ATOM 662 C CA . PHE A 1 92 ? 9.357 8.716 -5.430 1.00 93.19 92 PHE A CA 1
ATOM 663 C C . PHE A 1 92 ? 8.799 10.068 -4.974 1.00 93.19 92 PHE A C 1
ATOM 665 O O . PHE A 1 92 ? 7.815 10.554 -5.518 1.00 93.19 92 PHE A O 1
ATOM 672 N N . TYR A 1 93 ? 9.418 10.664 -3.953 1.00 91.06 93 TYR A N 1
ATOM 673 C CA . TYR A 1 93 ? 8.900 11.852 -3.250 1.00 91.06 93 TYR A CA 1
ATOM 674 C C . TYR A 1 93 ? 9.876 13.031 -3.282 1.00 91.06 93 TYR A C 1
ATOM 676 O O . TYR A 1 93 ? 9.488 14.163 -2.998 1.00 91.06 93 TYR A O 1
ATOM 684 N N . GLU A 1 94 ? 11.132 12.768 -3.644 1.00 92.31 94 GLU A N 1
ATOM 685 C CA . GLU A 1 94 ? 12.156 13.779 -3.862 1.00 92.31 94 GLU A CA 1
ATOM 686 C C . GLU A 1 94 ? 12.879 13.494 -5.184 1.00 92.31 94 GLU A C 1
ATOM 688 O O . GLU A 1 94 ? 13.057 12.324 -5.537 1.00 92.31 94 GLU A O 1
ATOM 693 N N . PRO A 1 95 ? 13.347 14.522 -5.916 1.00 91.69 95 PRO A N 1
ATOM 694 C CA . PRO A 1 95 ? 13.973 14.320 -7.221 1.00 91.69 95 PRO A CA 1
ATOM 695 C C . PRO A 1 95 ? 15.158 13.345 -7.210 1.00 91.69 95 PRO A C 1
ATOM 697 O O . PRO A 1 95 ? 15.331 12.591 -8.162 1.00 91.69 95 PRO A O 1
ATOM 700 N N . TRP A 1 96 ? 15.950 13.317 -6.132 1.00 93.19 96 TRP A N 1
ATOM 701 C CA . TRP A 1 96 ? 17.128 12.446 -6.028 1.00 93.19 96 TRP A CA 1
ATOM 702 C C . TRP A 1 96 ? 16.785 10.966 -5.802 1.00 93.19 96 TRP A C 1
ATOM 704 O O . TRP A 1 96 ? 17.607 10.104 -6.097 1.00 93.19 96 TRP A O 1
ATOM 714 N N . HIS A 1 97 ? 15.572 10.639 -5.342 1.00 94.06 97 HIS A N 1
ATOM 715 C CA . HIS A 1 97 ? 15.120 9.244 -5.254 1.00 94.06 97 HIS A CA 1
ATOM 716 C C . HIS A 1 97 ? 15.046 8.592 -6.640 1.00 94.06 97 HIS A C 1
ATOM 718 O O . HIS A 1 97 ? 15.179 7.375 -6.749 1.00 94.06 97 HIS A O 1
ATOM 724 N N . ARG A 1 98 ? 14.832 9.388 -7.700 1.00 92.25 98 ARG A N 1
ATOM 725 C CA . ARG A 1 98 ? 14.670 8.890 -9.071 1.00 92.25 98 ARG A CA 1
ATOM 726 C C . ARG A 1 98 ? 15.878 8.083 -9.550 1.00 92.25 98 ARG A C 1
ATOM 728 O O . ARG A 1 98 ? 15.701 7.105 -10.269 1.00 92.25 98 ARG A O 1
ATOM 735 N N . ASP A 1 99 ? 17.075 8.461 -9.116 1.00 92.50 99 ASP A N 1
ATOM 736 C CA . ASP A 1 99 ? 18.324 7.791 -9.492 1.00 92.50 99 ASP A CA 1
ATOM 737 C C . ASP A 1 99 ? 18.525 6.449 -8.763 1.00 92.50 99 ASP A C 1
ATOM 739 O O . ASP A 1 99 ? 19.401 5.667 -9.127 1.00 92.50 99 ASP A O 1
ATOM 743 N N . LEU A 1 100 ? 17.714 6.173 -7.736 1.00 94.25 100 LEU A N 1
ATOM 744 C CA . LEU A 1 100 ? 17.760 4.954 -6.922 1.00 94.25 100 LEU A CA 1
ATOM 745 C C . LEU A 1 100 ? 16.668 3.944 -7.286 1.00 94.25 100 LEU A C 1
ATOM 747 O O . LEU A 1 100 ? 16.580 2.885 -6.663 1.00 94.25 100 LEU A O 1
ATOM 751 N N . LEU A 1 101 ? 15.821 4.276 -8.260 1.00 94.50 101 LEU A N 1
ATOM 752 C CA . LEU A 1 101 ? 14.728 3.411 -8.676 1.00 94.50 101 LEU A CA 1
ATOM 753 C C . LEU A 1 101 ? 15.253 2.141 -9.345 1.00 94.50 101 LEU A C 1
ATOM 755 O O . LEU A 1 101 ? 16.287 2.124 -10.015 1.00 94.50 101 LEU A O 1
ATOM 759 N N . ASP A 1 102 ? 14.504 1.064 -9.158 1.00 94.44 102 ASP A N 1
ATOM 760 C CA . ASP A 1 102 ? 14.762 -0.210 -9.795 1.00 94.44 102 ASP A CA 1
ATOM 761 C C . ASP A 1 102 ? 14.410 -0.106 -11.288 1.00 94.44 102 ASP A C 1
ATOM 763 O O . ASP A 1 102 ? 13.285 0.270 -11.631 1.00 94.44 102 ASP A O 1
ATOM 767 N N . PRO A 1 103 ? 15.334 -0.451 -12.200 1.00 92.00 103 PRO A N 1
ATOM 768 C CA . PRO A 1 103 ? 15.109 -0.313 -13.636 1.00 92.00 103 PRO A CA 1
ATOM 769 C C . PRO A 1 103 ? 14.003 -1.231 -14.176 1.00 92.00 103 PRO A C 1
ATOM 771 O O . PRO A 1 103 ? 13.560 -1.038 -15.307 1.00 92.00 103 PRO A O 1
ATOM 774 N N . ALA A 1 104 ? 13.563 -2.237 -13.411 1.00 92.06 104 ALA A N 1
ATOM 775 C CA . ALA A 1 104 ? 12.442 -3.091 -13.789 1.00 92.06 104 ALA A CA 1
ATOM 776 C C . ALA A 1 104 ? 11.072 -2.428 -13.555 1.00 92.06 104 ALA A C 1
ATOM 778 O O . ALA A 1 104 ? 10.057 -2.953 -14.018 1.00 92.06 104 ALA A O 1
ATOM 779 N N . PHE A 1 105 ? 11.020 -1.302 -12.839 1.00 93.06 105 PHE A N 1
ATOM 780 C CA . PHE A 1 105 ? 9.787 -0.607 -12.482 1.00 93.06 105 PHE A CA 1
ATOM 781 C C . PHE A 1 105 ? 9.678 0.755 -13.170 1.00 93.06 105 PHE A C 1
ATOM 783 O O . PHE A 1 105 ? 10.668 1.413 -13.483 1.00 93.06 105 PHE A O 1
ATOM 790 N N . ALA A 1 106 ? 8.443 1.193 -13.410 1.00 91.94 106 ALA A N 1
ATOM 791 C CA . ALA A 1 106 ? 8.183 2.497 -13.999 1.00 91.94 106 ALA A CA 1
ATOM 792 C C . ALA A 1 106 ? 8.239 3.584 -12.915 1.00 91.94 106 ALA A C 1
ATOM 794 O O . ALA A 1 106 ? 7.564 3.441 -11.898 1.00 91.94 106 ALA A O 1
ATOM 795 N N . PRO A 1 107 ? 8.977 4.688 -13.106 1.00 93.25 107 PRO A N 1
ATOM 796 C CA . PRO A 1 107 ? 8.997 5.776 -12.136 1.00 93.25 107 PRO A CA 1
ATOM 797 C C . PRO A 1 107 ? 7.604 6.405 -11.990 1.00 93.25 107 PRO A C 1
ATOM 799 O O . PRO A 1 107 ? 6.905 6.611 -12.982 1.00 93.25 107 PRO A O 1
ATOM 802 N N . PHE A 1 108 ? 7.215 6.742 -10.761 1.00 93.31 108 PHE A N 1
ATOM 803 C CA . PHE A 1 108 ? 5.989 7.479 -10.460 1.00 93.31 108 PHE A CA 1
ATOM 804 C C . PHE A 1 108 ? 6.306 8.673 -9.562 1.00 93.31 108 PHE A C 1
ATOM 806 O O . PHE A 1 108 ? 6.730 8.502 -8.416 1.00 93.31 108 PHE A O 1
ATOM 813 N N . ASP A 1 109 ? 6.110 9.874 -10.104 1.00 92.44 109 ASP A N 1
ATOM 814 C CA . ASP A 1 109 ? 6.417 11.120 -9.411 1.00 92.44 109 ASP A CA 1
ATOM 815 C C . ASP A 1 109 ? 5.320 11.456 -8.403 1.00 92.44 109 ASP A C 1
ATOM 817 O O . ASP A 1 109 ? 4.156 11.663 -8.748 1.00 92.44 109 ASP A O 1
ATOM 821 N N . ASN A 1 110 ? 5.700 11.499 -7.133 1.00 92.50 110 ASN A N 1
ATOM 822 C CA . ASN A 1 110 ? 4.847 11.936 -6.042 1.00 92.50 110 ASN A CA 1
ATOM 823 C C . ASN A 1 110 ? 5.442 13.134 -5.285 1.00 92.50 110 ASN A C 1
ATOM 825 O O . ASN A 1 110 ? 5.055 13.410 -4.147 1.00 92.50 110 ASN A O 1
ATOM 829 N N . CYS A 1 111 ? 6.393 13.849 -5.895 1.00 90.19 111 CYS A N 1
ATOM 830 C CA . CYS A 1 111 ? 7.038 15.011 -5.298 1.00 90.19 111 CYS A CA 1
ATOM 831 C C . CYS A 1 111 ? 6.028 16.132 -5.039 1.00 90.19 111 CYS A C 1
ATOM 833 O O . CYS A 1 111 ? 5.211 16.478 -5.889 1.00 90.19 111 CYS A O 1
ATOM 835 N N . GLY A 1 112 ? 6.099 16.739 -3.852 1.00 87.12 112 GLY A N 1
ATOM 836 C CA . GLY A 1 112 ? 5.251 17.880 -3.484 1.00 87.12 112 GLY A CA 1
ATOM 837 C C . GLY A 1 112 ? 3.762 17.557 -3.304 1.00 87.12 112 GLY A C 1
ATOM 838 O O . GLY A 1 112 ? 2.993 18.443 -2.926 1.00 87.12 112 GLY A O 1
ATOM 839 N N . VAL A 1 113 ? 3.341 16.307 -3.516 1.00 88.00 113 VAL A N 1
ATOM 840 C CA . VAL A 1 113 ? 1.964 15.870 -3.283 1.00 88.00 113 VAL A CA 1
ATOM 841 C C . VAL A 1 113 ? 1.771 15.612 -1.794 1.00 88.00 113 VAL A C 1
ATOM 843 O O . VAL A 1 113 ? 2.466 14.803 -1.187 1.00 88.00 113 VAL A O 1
ATOM 846 N N . THR A 1 114 ? 0.801 16.302 -1.196 1.00 84.38 114 THR A N 1
ATOM 847 C CA . THR A 1 114 ? 0.377 16.063 0.189 1.00 84.38 114 THR A CA 1
ATOM 848 C C . THR A 1 114 ? -1.053 15.545 0.178 1.00 84.38 114 THR A C 1
ATOM 850 O O . THR A 1 114 ? -1.987 16.309 -0.063 1.00 84.38 114 THR A O 1
ATOM 853 N N . ALA A 1 115 ? -1.221 14.251 0.444 1.00 87.50 115 ALA A N 1
ATOM 854 C CA . ALA A 1 115 ? -2.520 13.597 0.538 1.00 87.50 115 ALA A CA 1
ATOM 855 C C . ALA A 1 115 ? -2.659 12.937 1.912 1.00 87.50 115 ALA A C 1
ATOM 857 O O . ALA A 1 115 ? -1.777 12.197 2.335 1.00 87.50 115 ALA A O 1
ATOM 858 N N . GLU A 1 116 ? -3.777 13.179 2.598 1.00 87.31 116 GLU A N 1
ATOM 859 C CA . GLU A 1 116 ? -4.041 12.604 3.926 1.00 87.31 116 GLU A CA 1
ATOM 860 C C . GLU A 1 116 ? -4.039 11.068 3.910 1.00 87.31 116 GLU A C 1
ATOM 862 O O . GLU A 1 116 ? -3.581 10.434 4.854 1.00 87.31 116 GLU A O 1
ATOM 867 N N . LEU A 1 117 ? -4.502 10.471 2.808 1.00 87.62 117 LEU A N 1
ATOM 868 C CA . LEU A 1 117 ? -4.567 9.019 2.627 1.00 87.62 117 LEU A CA 1
ATOM 869 C C . LEU A 1 117 ? -3.276 8.409 2.048 1.00 87.62 117 LEU A C 1
ATOM 871 O O . LEU A 1 117 ? -3.268 7.228 1.702 1.00 87.62 117 LEU A O 1
ATOM 875 N N . MET A 1 118 ? -2.195 9.192 1.944 1.00 88.75 118 MET A N 1
ATOM 876 C CA . MET A 1 118 ? -0.860 8.724 1.548 1.00 88.75 118 MET A CA 1
ATOM 877 C C . MET A 1 118 ? -0.886 7.910 0.236 1.00 88.75 118 MET A C 1
ATOM 879 O O . MET A 1 118 ? -1.437 8.375 -0.763 1.00 88.75 118 MET A O 1
ATOM 883 N N . GLU A 1 119 ? -0.323 6.696 0.196 1.00 90.06 119 GLU A N 1
ATOM 884 C CA . GLU A 1 119 ? -0.228 5.886 -1.032 1.00 90.06 119 GLU A CA 1
ATOM 885 C C . GLU A 1 119 ? -1.590 5.429 -1.565 1.00 90.06 119 GLU A C 1
ATOM 887 O O . GLU A 1 119 ? -1.690 5.046 -2.730 1.00 90.06 119 GLU A O 1
ATOM 892 N N . PHE A 1 120 ? -2.663 5.489 -0.770 1.00 92.44 120 PHE A N 1
ATOM 893 C CA . PHE A 1 120 ? -3.988 5.192 -1.304 1.00 92.44 120 PHE A CA 1
ATOM 894 C C . PHE A 1 120 ? -4.378 6.184 -2.408 1.00 92.44 120 PHE A C 1
ATOM 896 O O . PHE A 1 120 ? -4.921 5.779 -3.435 1.00 92.44 120 PHE A O 1
ATOM 903 N N . ASP A 1 121 ? -4.006 7.457 -2.257 1.00 92.69 121 ASP A N 1
ATOM 904 C CA . ASP A 1 121 ? -4.172 8.460 -3.310 1.00 92.69 121 ASP A CA 1
ATOM 905 C C . ASP A 1 121 ? -3.347 8.118 -4.570 1.00 92.69 121 ASP A C 1
ATOM 907 O O . ASP A 1 121 ? -3.819 8.301 -5.694 1.00 92.69 121 ASP A O 1
ATOM 911 N N . VAL A 1 122 ? -2.151 7.539 -4.405 1.00 93.31 122 VAL A N 1
ATOM 912 C CA . VAL A 1 122 ? -1.330 7.046 -5.526 1.00 93.31 122 VAL A CA 1
ATOM 913 C C . VAL A 1 122 ? -2.046 5.918 -6.273 1.00 93.31 122 VAL A C 1
ATOM 915 O O . VAL A 1 122 ? -2.175 5.980 -7.498 1.00 93.31 122 VAL A O 1
ATOM 918 N N . PHE A 1 123 ? -2.565 4.911 -5.562 1.00 95.44 123 PHE A N 1
ATOM 919 C CA . PHE A 1 123 ? -3.309 3.813 -6.189 1.00 95.44 123 PHE A CA 1
ATOM 920 C C . PHE A 1 123 ? -4.550 4.314 -6.926 1.00 95.44 123 PHE A C 1
ATOM 922 O O . PHE A 1 123 ? -4.832 3.876 -8.042 1.00 95.44 123 PHE A O 1
ATOM 929 N N . GLU A 1 124 ? -5.269 5.270 -6.342 1.00 94.56 124 GLU A N 1
ATOM 930 C CA . GLU A 1 124 ? -6.405 5.902 -6.993 1.00 94.56 124 GLU A CA 1
ATOM 931 C C . GLU A 1 124 ? -6.008 6.635 -8.283 1.00 94.56 124 GLU A C 1
ATOM 933 O O . GLU A 1 124 ? -6.676 6.462 -9.307 1.00 94.56 124 GLU A O 1
ATOM 938 N N . ARG A 1 125 ? -4.920 7.416 -8.270 1.00 92.25 125 ARG A N 1
ATOM 939 C CA . ARG A 1 125 ? -4.402 8.108 -9.463 1.00 92.25 125 ARG A CA 1
ATOM 940 C C . ARG A 1 125 ? -3.998 7.133 -10.566 1.00 92.25 125 ARG A C 1
ATOM 942 O O . ARG A 1 125 ? -4.397 7.318 -11.715 1.00 92.25 125 ARG A O 1
ATOM 949 N N . ILE A 1 126 ? -3.271 6.073 -10.220 1.00 93.69 126 ILE A N 1
ATOM 950 C CA . ILE A 1 126 ? -2.849 5.041 -11.176 1.00 93.69 126 ILE A CA 1
ATOM 951 C C . ILE A 1 126 ? -4.062 4.309 -11.762 1.00 93.69 126 ILE A C 1
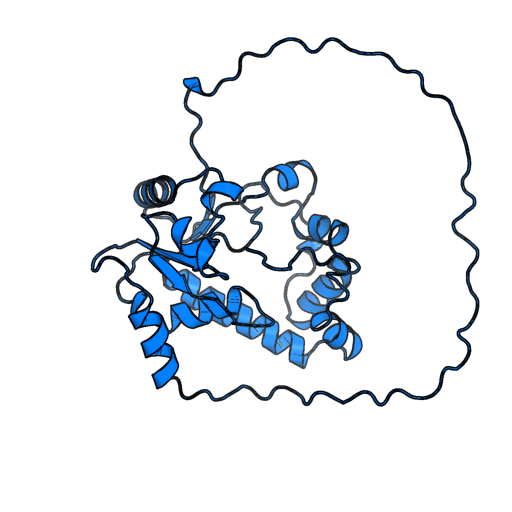ATOM 953 O O . ILE A 1 126 ? -4.116 4.109 -12.974 1.00 93.69 126 ILE A O 1
ATOM 957 N N . SER A 1 127 ? -5.067 3.979 -10.942 1.00 94.38 127 SER A N 1
ATOM 958 C CA . SER A 1 127 ? -6.259 3.237 -11.383 1.00 94.38 127 SER A CA 1
ATOM 959 C C . SER A 1 127 ? -7.076 3.940 -12.473 1.00 94.38 127 SER A C 1
ATOM 961 O O . SER A 1 127 ? -7.760 3.284 -13.254 1.00 94.38 127 SER A O 1
ATOM 963 N N . ARG A 1 128 ? -6.996 5.274 -12.549 1.00 91.81 128 ARG A N 1
ATOM 964 C CA . ARG A 1 128 ? -7.685 6.087 -13.564 1.00 91.81 128 ARG A CA 1
ATOM 965 C C . ARG A 1 128 ? -6.840 6.326 -14.818 1.00 91.81 128 ARG A C 1
ATOM 967 O O . ARG A 1 128 ? -7.334 6.890 -15.789 1.00 91.81 128 ARG A O 1
ATOM 974 N N . SER A 1 129 ? -5.569 5.932 -14.809 1.00 88.81 129 SER A N 1
ATOM 975 C CA . SER A 1 129 ? -4.636 6.208 -15.897 1.00 88.81 129 SER A CA 1
ATOM 976 C C . SER A 1 129 ? -4.739 5.194 -17.037 1.00 88.81 129 SER A C 1
ATOM 978 O O . SER A 1 129 ? -4.923 3.996 -16.825 1.00 88.81 129 SER A O 1
ATOM 980 N N . ALA A 1 130 ? -4.478 5.652 -18.265 1.00 88.81 130 ALA A N 1
ATOM 981 C CA . ALA A 1 130 ? -4.243 4.761 -19.401 1.00 88.81 130 ALA A CA 1
ATOM 982 C C . ALA A 1 130 ? -2.998 3.864 -19.209 1.00 88.81 130 ALA A C 1
ATOM 984 O O . ALA A 1 130 ? -2.884 2.818 -19.847 1.00 88.81 130 ALA A O 1
ATOM 985 N N . ALA A 1 131 ? -2.093 4.219 -18.287 1.00 87.94 131 ALA A N 1
ATOM 986 C CA . ALA A 1 131 ? -0.856 3.492 -18.009 1.00 87.94 131 ALA A CA 1
ATOM 987 C C . ALA A 1 131 ? -1.066 2.040 -17.545 1.00 87.94 131 ALA A C 1
ATOM 989 O O . ALA A 1 131 ? -0.151 1.228 -17.678 1.00 87.94 131 ALA A O 1
ATOM 990 N N . ILE A 1 132 ? -2.253 1.676 -17.045 1.00 92.00 132 ILE A N 1
ATOM 991 C CA . ILE A 1 132 ? -2.585 0.295 -16.647 1.00 92.00 132 ILE A CA 1
ATOM 992 C C . ILE A 1 132 ? -3.427 -0.467 -17.682 1.00 92.00 132 ILE A C 1
ATOM 994 O O . ILE A 1 132 ? -3.696 -1.653 -17.502 1.00 92.00 132 ILE A O 1
ATOM 998 N N . GLN A 1 133 ? -3.826 0.169 -18.790 1.00 89.50 133 GLN A N 1
ATOM 999 C CA . GLN A 1 133 ? -4.668 -0.471 -19.806 1.00 89.50 133 GLN A CA 1
ATOM 1000 C C . GLN A 1 133 ? -3.957 -1.656 -20.466 1.00 89.50 133 GLN A C 1
ATOM 1002 O O . GLN A 1 133 ? -2.900 -1.496 -21.079 1.00 89.50 133 GLN A O 1
ATOM 1007 N N . GLY A 1 134 ? -4.552 -2.845 -20.360 1.00 89.50 134 GLY A N 1
ATOM 1008 C CA . GLY A 1 134 ? -3.991 -4.089 -20.893 1.00 89.50 134 GLY A CA 1
ATOM 1009 C C . GLY A 1 134 ? -2.887 -4.709 -20.030 1.00 89.50 134 GLY A C 1
ATOM 1010 O O . GLY A 1 134 ? -2.119 -5.514 -20.543 1.00 89.50 134 GLY A O 1
ATOM 1011 N N . ALA A 1 135 ? -2.757 -4.310 -18.762 1.00 92.12 135 ALA A N 1
ATOM 1012 C CA . ALA A 1 135 ? -1.918 -5.015 -17.797 1.00 92.12 135 ALA A CA 1
ATOM 1013 C C . ALA A 1 135 ? -2.665 -6.224 -17.212 1.00 92.12 135 ALA A C 1
ATOM 1015 O O . ALA A 1 135 ? -3.823 -6.096 -16.811 1.00 92.12 135 ALA A O 1
ATOM 1016 N N . ASP A 1 136 ? -1.983 -7.361 -17.090 1.00 94.31 136 ASP A N 1
ATOM 1017 C CA . ASP A 1 136 ? -2.473 -8.517 -16.331 1.00 94.31 136 ASP A CA 1
ATOM 1018 C C . ASP A 1 136 ? -2.324 -8.287 -14.823 1.00 94.31 136 ASP A C 1
ATOM 1020 O O . ASP A 1 136 ? -3.144 -8.753 -14.032 1.00 94.31 136 ASP A O 1
ATOM 1024 N N . TYR A 1 137 ? -1.292 -7.534 -14.433 1.00 96.12 137 TYR A N 1
ATOM 1025 C CA . TYR A 1 137 ? -1.013 -7.136 -13.059 1.00 96.12 137 TYR A CA 1
ATOM 1026 C C . TYR A 1 137 ? -0.535 -5.693 -12.996 1.00 96.12 137 TYR A C 1
ATOM 1028 O O . TYR A 1 137 ? 0.268 -5.261 -13.826 1.00 96.12 137 TYR A O 1
ATOM 1036 N N . TRP A 1 138 ? -0.946 -4.974 -11.955 1.00 96.31 138 TRP A N 1
ATOM 1037 C CA . TRP A 1 138 ? -0.361 -3.683 -11.628 1.00 96.31 138 TRP A CA 1
ATOM 1038 C C . TRP A 1 138 ? -0.296 -3.422 -10.124 1.00 96.31 138 TRP A C 1
ATOM 1040 O O . TRP A 1 138 ? -0.976 -4.071 -9.329 1.00 96.31 138 TRP A O 1
ATOM 1050 N N . GLY A 1 139 ? 0.570 -2.495 -9.730 1.00 96.06 139 GLY A N 1
ATOM 1051 C CA . GLY A 1 139 ? 0.726 -2.052 -8.347 1.00 96.06 139 GLY A CA 1
ATOM 1052 C C . GLY A 1 139 ? 1.723 -0.909 -8.246 1.00 96.06 139 GLY A C 1
ATOM 1053 O O . GLY A 1 139 ? 2.368 -0.560 -9.235 1.00 96.06 139 GLY A O 1
ATOM 1054 N N . ALA A 1 140 ? 1.855 -0.331 -7.059 1.00 95.25 140 ALA A N 1
ATOM 1055 C CA . ALA A 1 140 ? 2.817 0.729 -6.790 1.00 95.25 140 ALA A CA 1
ATOM 1056 C C . ALA A 1 140 ? 3.624 0.396 -5.535 1.00 95.25 140 ALA A C 1
ATOM 1058 O O . ALA A 1 140 ? 3.053 -0.041 -4.541 1.00 95.25 140 ALA A O 1
ATOM 1059 N N . LEU A 1 141 ? 4.941 0.572 -5.597 1.00 95.31 141 LEU A N 1
ATOM 1060 C CA . LEU A 1 141 ? 5.892 0.227 -4.543 1.00 95.31 141 LEU A CA 1
ATOM 1061 C C . LEU A 1 141 ? 6.796 1.426 -4.249 1.00 95.31 141 LEU A C 1
ATOM 1063 O O . LEU A 1 141 ? 6.991 2.298 -5.088 1.00 95.31 141 LEU A O 1
ATOM 1067 N N . SER A 1 142 ? 7.394 1.459 -3.066 1.00 94.06 142 SER A N 1
ATOM 1068 C CA . SER A 1 142 ? 8.342 2.511 -2.685 1.00 94.06 142 SER A CA 1
ATOM 1069 C C . SER A 1 142 ? 9.615 2.530 -3.536 1.00 94.06 142 SER A C 1
ATOM 1071 O O . SER A 1 142 ? 10.136 1.474 -3.912 1.00 94.06 142 SER A O 1
ATOM 1073 N N . TRP A 1 143 ? 10.224 3.708 -3.698 1.00 94.44 143 TRP A N 1
ATOM 1074 C CA . TRP A 1 143 ? 11.629 3.849 -4.101 1.00 94.44 143 TRP A CA 1
ATOM 1075 C C . TRP A 1 143 ? 12.598 3.039 -3.213 1.00 94.44 143 TRP A C 1
ATOM 1077 O O . TRP A 1 143 ? 13.622 2.571 -3.698 1.00 94.44 143 TRP A O 1
ATOM 1087 N N . ARG A 1 144 ? 12.240 2.756 -1.951 1.00 94.12 144 ARG A N 1
ATOM 1088 C CA . ARG A 1 144 ? 13.013 1.908 -1.019 1.00 94.12 144 ARG A CA 1
ATOM 1089 C C . ARG A 1 144 ? 12.679 0.417 -1.094 1.00 94.12 144 ARG A C 1
ATOM 1091 O O . ARG A 1 144 ? 13.075 -0.331 -0.202 1.00 94.12 144 ARG A O 1
ATOM 1098 N N . PHE A 1 145 ? 11.938 -0.043 -2.107 1.00 94.81 145 PHE A N 1
ATOM 1099 C CA . PHE A 1 145 ? 11.501 -1.443 -2.225 1.00 94.81 145 PHE A CA 1
ATOM 1100 C C . PHE A 1 145 ? 12.642 -2.445 -2.015 1.00 94.81 145 PHE A C 1
ATOM 1102 O O . PHE A 1 145 ? 12.546 -3.319 -1.149 1.00 94.81 145 PHE A O 1
ATOM 1109 N N . THR A 1 146 ? 13.736 -2.283 -2.760 1.00 94.69 146 THR A N 1
ATOM 1110 C CA . THR A 1 146 ? 14.888 -3.187 -2.698 1.00 94.69 146 THR A CA 1
ATOM 1111 C C . THR A 1 146 ? 15.575 -3.133 -1.341 1.00 94.69 146 THR A C 1
ATOM 1113 O O . THR A 1 146 ? 15.904 -4.173 -0.777 1.00 94.69 146 THR A O 1
ATOM 1116 N N . GLU A 1 147 ? 15.724 -1.937 -0.770 1.00 93.88 147 GLU A N 1
ATOM 1117 C CA . GLU A 1 147 ? 16.307 -1.754 0.560 1.00 93.88 147 GLU A CA 1
ATOM 1118 C C . GLU A 1 147 ? 15.482 -2.461 1.648 1.00 93.88 147 GLU A C 1
ATOM 1120 O O . GLU A 1 147 ? 16.032 -3.159 2.497 1.00 93.88 147 GLU A O 1
ATOM 1125 N N . LYS A 1 148 ? 14.154 -2.308 1.611 1.00 92.00 148 LYS A N 1
ATOM 1126 C CA . LYS A 1 148 ? 13.249 -2.797 2.661 1.00 92.00 148 LYS A CA 1
ATOM 1127 C C . LYS A 1 148 ? 12.921 -4.281 2.551 1.00 92.00 148 LYS A C 1
ATOM 1129 O O . LYS A 1 148 ? 12.611 -4.908 3.559 1.00 92.00 148 LYS A O 1
ATOM 1134 N N . THR A 1 149 ? 12.948 -4.845 1.347 1.00 92.75 149 THR A N 1
ATOM 1135 C CA . THR A 1 149 ? 12.541 -6.241 1.110 1.00 92.75 149 THR A CA 1
ATOM 1136 C C . THR A 1 149 ? 13.707 -7.165 0.768 1.00 92.75 149 THR A C 1
ATOM 1138 O O . THR A 1 149 ? 13.584 -8.383 0.903 1.00 92.75 149 THR A O 1
ATOM 1141 N N . GLY A 1 150 ? 14.831 -6.612 0.304 1.00 93.69 150 GLY A N 1
ATOM 1142 C CA . GLY A 1 150 ? 15.944 -7.373 -0.260 1.00 93.69 150 GLY A CA 1
ATOM 1143 C C . GLY A 1 150 ? 15.651 -8.006 -1.628 1.00 93.69 150 GLY A C 1
ATOM 1144 O O . GLY A 1 150 ? 16.477 -8.785 -2.107 1.00 93.69 150 GLY A O 1
ATOM 1145 N N . LEU A 1 151 ? 14.495 -7.717 -2.238 1.00 94.94 151 LEU A N 1
ATOM 1146 C CA . LEU A 1 151 ? 14.124 -8.153 -3.586 1.00 94.94 151 LEU A CA 1
ATOM 1147 C C . LEU A 1 151 ? 14.431 -7.052 -4.596 1.00 94.94 151 LEU A C 1
ATOM 1149 O O . LEU A 1 151 ? 14.081 -5.900 -4.371 1.00 94.94 151 LEU A O 1
ATOM 1153 N N . THR A 1 152 ? 15.020 -7.415 -5.733 1.00 95.88 152 THR A N 1
ATOM 1154 C CA . THR A 1 152 ? 15.022 -6.528 -6.905 1.00 95.88 152 THR A CA 1
ATOM 1155 C C . THR A 1 152 ? 13.672 -6.593 -7.615 1.00 95.88 152 THR A C 1
ATOM 1157 O O . THR A 1 152 ? 12.895 -7.538 -7.431 1.00 95.88 152 THR A O 1
ATOM 1160 N N . GLY A 1 153 ? 13.380 -5.619 -8.471 1.00 93.94 153 GLY A N 1
ATOM 1161 C CA . GLY A 1 153 ? 12.179 -5.654 -9.293 1.00 93.94 153 GLY A CA 1
ATOM 1162 C C . GLY A 1 153 ? 12.168 -6.827 -10.270 1.00 93.94 153 GLY A C 1
ATOM 1163 O O . GLY A 1 153 ? 11.133 -7.471 -10.449 1.00 93.94 153 GLY A O 1
ATOM 1164 N N . ALA A 1 154 ? 13.336 -7.199 -10.797 1.00 93.81 154 ALA A N 1
ATOM 1165 C CA . ALA A 1 154 ? 13.497 -8.407 -11.602 1.00 93.81 154 ALA A CA 1
ATOM 1166 C C . ALA A 1 154 ? 13.155 -9.690 -10.818 1.00 93.81 154 ALA A C 1
ATOM 1168 O O . ALA A 1 154 ? 12.510 -10.586 -11.366 1.00 93.81 154 ALA A O 1
ATOM 1169 N N . ASP A 1 155 ? 13.535 -9.779 -9.535 1.00 96.00 155 ASP A N 1
ATOM 1170 C CA . ASP A 1 155 ? 13.168 -10.919 -8.684 1.00 96.00 155 ASP A CA 1
ATOM 1171 C C . ASP A 1 155 ? 11.651 -11.007 -8.492 1.00 96.00 155 ASP A C 1
ATOM 1173 O O . ASP A 1 155 ? 11.081 -12.093 -8.608 1.00 96.00 155 ASP A O 1
ATOM 1177 N N . LEU A 1 156 ? 10.990 -9.873 -8.226 1.00 95.38 156 LEU A N 1
ATOM 1178 C CA . LEU A 1 156 ? 9.539 -9.834 -8.054 1.00 95.38 156 LEU A CA 1
ATOM 1179 C C . LEU A 1 156 ? 8.814 -10.274 -9.331 1.00 95.38 156 LEU A C 1
ATOM 1181 O O . LEU A 1 156 ? 7.965 -11.160 -9.262 1.00 95.38 156 LEU A O 1
ATOM 1185 N N . ILE A 1 157 ? 9.173 -9.710 -10.488 1.00 93.81 157 ILE A N 1
ATOM 1186 C CA . ILE A 1 157 ? 8.562 -10.067 -11.779 1.00 93.81 157 ILE A CA 1
ATOM 1187 C C . ILE A 1 157 ? 8.729 -11.564 -12.051 1.00 93.81 157 ILE A C 1
ATOM 1189 O O . ILE A 1 157 ? 7.752 -12.244 -12.357 1.00 93.81 157 ILE A O 1
ATOM 1193 N N . LYS A 1 158 ? 9.930 -12.111 -11.836 1.00 93.38 158 LYS A N 1
ATOM 1194 C CA . LYS A 1 158 ? 10.193 -13.544 -12.009 1.00 93.38 158 LYS A CA 1
ATOM 1195 C C . LYS A 1 158 ? 9.329 -14.421 -11.095 1.00 93.38 158 LYS A C 1
ATOM 1197 O O . LYS A 1 158 ? 8.861 -15.475 -11.521 1.00 93.38 158 LYS A O 1
ATOM 1202 N N . ILE A 1 159 ? 9.128 -14.018 -9.837 1.00 94.69 159 ILE A N 1
ATOM 1203 C CA . ILE A 1 159 ? 8.229 -14.725 -8.909 1.00 94.69 159 ILE A CA 1
ATOM 1204 C C . ILE A 1 159 ? 6.794 -14.687 -9.445 1.00 94.69 159 ILE A C 1
ATOM 1206 O O . ILE A 1 159 ? 6.114 -15.709 -9.438 1.00 94.69 159 ILE A O 1
ATOM 1210 N N . MET A 1 160 ? 6.338 -13.538 -9.943 1.00 94.06 160 MET A N 1
ATOM 1211 C CA . MET A 1 160 ? 4.986 -13.397 -10.481 1.00 94.06 160 MET A CA 1
ATOM 1212 C C . MET A 1 160 ? 4.754 -14.275 -11.714 1.00 94.06 160 MET A C 1
ATOM 1214 O O . MET A 1 160 ? 3.757 -14.993 -11.781 1.00 94.06 160 MET A O 1
ATOM 1218 N N . GLU A 1 161 ? 5.701 -14.284 -12.651 1.00 91.00 161 GLU A N 1
ATOM 1219 C CA . GLU A 1 161 ? 5.658 -15.121 -13.856 1.00 91.00 161 GLU A CA 1
ATOM 1220 C C . GLU A 1 161 ? 5.638 -16.622 -13.530 1.00 91.00 161 GLU A C 1
ATOM 1222 O O . GLU A 1 161 ? 4.993 -17.403 -14.230 1.00 91.00 161 GLU A O 1
ATOM 1227 N N . ALA A 1 162 ? 6.297 -17.036 -12.444 1.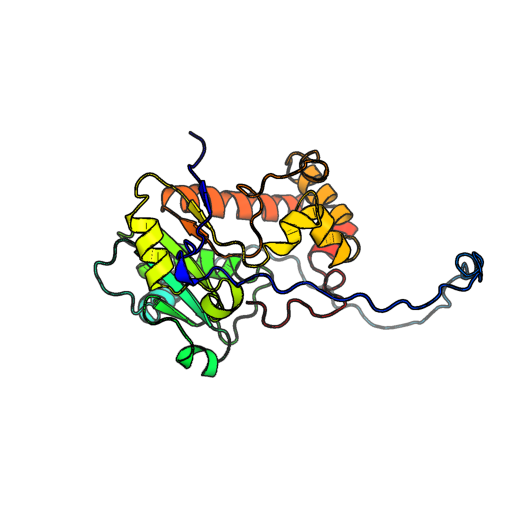00 93.38 162 ALA A N 1
ATOM 1228 C CA . ALA A 1 162 ? 6.284 -18.420 -11.971 1.00 93.38 162 ALA A CA 1
ATOM 1229 C C . ALA A 1 162 ? 4.953 -18.837 -11.312 1.00 93.38 162 ALA A C 1
ATOM 1231 O O . ALA A 1 162 ? 4.722 -20.029 -11.093 1.00 93.38 162 ALA A O 1
ATOM 1232 N N . HIS A 1 163 ? 4.074 -17.881 -10.998 1.00 93.19 163 HIS A N 1
ATOM 1233 C CA . HIS A 1 163 ? 2.817 -18.101 -10.281 1.00 93.19 163 HIS A CA 1
ATOM 1234 C C . HIS A 1 163 ? 1.624 -17.399 -10.964 1.00 93.19 163 HIS A C 1
ATOM 1236 O O . HIS A 1 163 ? 0.925 -16.602 -10.333 1.00 93.19 163 HIS A O 1
ATOM 1242 N N . PRO A 1 164 ? 1.327 -17.705 -12.241 1.00 89.50 164 PRO A N 1
ATOM 1243 C CA . PRO A 1 164 ? 0.333 -16.967 -13.019 1.00 89.50 164 PRO A CA 1
ATOM 1244 C C . PRO A 1 164 ? -1.104 -17.129 -12.505 1.00 89.50 164 PRO A C 1
ATOM 1246 O O . PRO A 1 164 ? -1.984 -16.399 -12.939 1.00 89.50 164 PRO A O 1
ATOM 1249 N N . ASP A 1 165 ? -1.384 -18.069 -11.602 1.00 91.00 165 ASP A N 1
ATOM 1250 C CA . ASP A 1 165 ? -2.721 -18.333 -11.057 1.00 91.00 165 ASP A CA 1
ATOM 1251 C C . ASP A 1 165 ? -3.030 -17.562 -9.757 1.00 91.00 165 ASP A C 1
ATOM 1253 O O . ASP A 1 165 ? -4.045 -17.814 -9.110 1.00 91.00 165 ASP A O 1
ATOM 1257 N N . VAL A 1 166 ? -2.155 -16.636 -9.362 1.00 94.88 166 VAL A N 1
ATOM 1258 C CA . VAL A 1 166 ? -2.281 -15.801 -8.159 1.00 94.88 166 VAL A CA 1
ATOM 1259 C C . VAL A 1 166 ? -2.941 -14.464 -8.494 1.00 94.88 166 VAL A C 1
ATOM 1261 O O . VAL A 1 166 ? -2.633 -13.855 -9.516 1.00 94.88 166 VAL A O 1
ATOM 1264 N N . ASP A 1 167 ? -3.826 -13.973 -7.629 1.00 95.56 167 ASP A N 1
ATOM 1265 C CA . ASP A 1 167 ? -4.507 -12.685 -7.804 1.00 95.56 167 ASP A CA 1
ATOM 1266 C C . ASP A 1 167 ? -3.717 -11.516 -7.210 1.00 95.56 167 ASP A C 1
ATOM 1268 O O . ASP A 1 167 ? -3.736 -10.417 -7.766 1.00 95.56 167 ASP A O 1
ATOM 1272 N N . VAL A 1 168 ? -3.026 -11.752 -6.088 1.00 96.00 168 VAL A N 1
ATOM 1273 C CA . VAL A 1 168 ? -2.277 -10.732 -5.342 1.00 96.00 168 VAL A CA 1
ATOM 1274 C C . VAL A 1 168 ? -0.925 -11.274 -4.895 1.00 96.00 168 VAL A C 1
ATOM 1276 O O . VAL A 1 168 ? -0.843 -12.294 -4.207 1.00 96.00 168 VAL A O 1
ATOM 1279 N N . PHE A 1 169 ? 0.125 -10.531 -5.219 1.00 95.44 169 PHE A N 1
ATOM 1280 C CA . PHE A 1 169 ? 1.462 -10.701 -4.671 1.00 95.44 169 PHE A CA 1
ATOM 1281 C C . PHE A 1 169 ? 1.731 -9.589 -3.673 1.00 95.44 169 PHE A C 1
ATOM 1283 O O . PHE A 1 169 ? 1.551 -8.421 -4.006 1.00 95.44 169 PHE A O 1
ATOM 1290 N N . TYR A 1 170 ? 2.190 -9.932 -2.473 1.00 94.31 170 TYR A N 1
ATOM 1291 C CA . TYR A 1 170 ? 2.631 -8.939 -1.496 1.00 94.31 170 TYR A CA 1
ATOM 1292 C C . TYR A 1 170 ? 4.019 -9.267 -0.945 1.00 94.31 170 TYR A C 1
ATOM 1294 O O . TYR A 1 170 ? 4.407 -10.434 -0.843 1.00 94.31 170 TYR A O 1
ATOM 1302 N N . CYS A 1 171 ? 4.759 -8.232 -0.559 1.00 92.38 171 CYS A N 1
ATOM 1303 C CA . CYS A 1 171 ? 6.059 -8.340 0.094 1.00 92.38 171 CYS A CA 1
ATOM 1304 C C . CYS A 1 171 ? 5.951 -7.736 1.494 1.00 92.38 171 CYS A C 1
ATOM 1306 O O . CYS A 1 171 ? 5.688 -6.548 1.623 1.00 92.38 171 CYS A O 1
ATOM 1308 N N . ASN A 1 172 ? 6.183 -8.518 2.550 1.00 90.31 172 ASN A N 1
ATOM 1309 C CA . ASN A 1 172 ? 6.263 -7.963 3.904 1.00 90.31 172 ASN A CA 1
ATOM 1310 C C . ASN A 1 172 ? 7.714 -7.525 4.208 1.00 90.31 172 ASN A C 1
ATOM 1312 O O . ASN A 1 172 ? 8.557 -8.410 4.379 1.00 90.31 172 ASN A O 1
ATOM 1316 N N . PRO A 1 173 ? 8.024 -6.216 4.315 1.00 90.44 173 PRO A N 1
ATOM 1317 C CA . PRO A 1 173 ? 9.363 -5.739 4.674 1.00 90.44 173 PRO A CA 1
ATOM 1318 C C . PRO A 1 173 ? 9.693 -5.913 6.167 1.00 90.44 173 PRO A C 1
ATOM 1320 O O . PRO A 1 173 ? 10.849 -5.813 6.565 1.00 90.44 173 PRO A O 1
ATOM 1323 N N . HIS A 1 174 ? 8.697 -6.190 7.013 1.00 88.44 174 HIS A N 1
ATOM 1324 C CA . HIS A 1 174 ? 8.850 -6.283 8.467 1.00 88.44 174 HIS A CA 1
ATOM 1325 C C . HIS A 1 174 ? 8.601 -7.707 8.960 1.00 88.44 174 HIS A C 1
ATOM 1327 O O . HIS A 1 174 ? 7.735 -7.969 9.796 1.00 88.44 174 HIS A O 1
ATOM 1333 N N . VAL A 1 175 ? 9.372 -8.655 8.427 1.00 88.00 175 VAL A N 1
ATOM 1334 C CA . VAL A 1 175 ? 9.215 -10.090 8.726 1.00 88.00 175 VAL A CA 1
ATOM 1335 C C . VAL A 1 175 ? 9.432 -10.416 10.205 1.00 88.00 175 VAL A C 1
ATOM 1337 O O . VAL A 1 175 ? 8.870 -11.370 10.727 1.00 88.00 175 VAL A O 1
ATOM 1340 N N . ASN A 1 176 ? 10.222 -9.601 10.905 1.00 90.56 176 ASN A N 1
ATOM 1341 C CA . ASN A 1 176 ? 10.471 -9.725 12.338 1.00 90.56 176 ASN A CA 1
ATOM 1342 C C . ASN A 1 176 ? 9.205 -9.496 13.178 1.00 90.56 176 ASN A C 1
ATOM 1344 O O . ASN A 1 176 ? 9.087 -10.079 14.253 1.00 90.56 176 ASN A O 1
ATOM 1348 N N . ASN A 1 177 ? 8.251 -8.690 12.698 1.00 91.88 177 ASN A N 1
ATOM 1349 C CA . ASN A 1 177 ? 7.012 -8.428 13.430 1.00 91.88 177 ASN A CA 1
ATOM 1350 C C . ASN A 1 177 ? 6.164 -9.701 13.576 1.00 91.88 177 ASN A C 1
ATOM 1352 O O . ASN A 1 177 ? 5.505 -9.872 14.596 1.00 91.88 177 ASN A O 1
ATOM 1356 N N . GLU A 1 178 ? 6.250 -10.627 12.618 1.00 89.88 178 GLU A N 1
ATOM 1357 C CA . GLU A 1 178 ? 5.548 -11.920 12.660 1.00 89.88 178 GLU A CA 1
ATOM 1358 C C . GLU A 1 178 ? 5.997 -12.803 13.826 1.00 89.88 178 GLU A C 1
ATOM 1360 O O . GLU A 1 178 ? 5.225 -13.614 14.325 1.00 89.88 178 GLU A O 1
ATOM 1365 N N . ALA A 1 179 ? 7.251 -12.661 14.261 1.00 89.75 179 ALA A N 1
ATOM 1366 C CA . ALA A 1 179 ? 7.790 -13.429 15.379 1.00 89.75 179 ALA A CA 1
ATOM 1367 C C . ALA A 1 179 ? 7.444 -12.815 16.744 1.00 89.75 179 ALA A C 1
ATOM 1369 O O . ALA A 1 179 ? 7.552 -13.492 17.765 1.00 89.75 179 ALA A O 1
ATOM 1370 N N . LEU A 1 180 ? 7.079 -11.530 16.773 1.00 93.62 180 LEU A N 1
ATOM 1371 C CA . LEU A 1 180 ? 6.910 -10.756 18.004 1.00 93.62 180 LEU A CA 1
ATOM 1372 C C . LEU A 1 180 ? 5.445 -10.483 18.348 1.00 93.62 180 LEU A C 1
ATOM 1374 O O . LEU A 1 180 ? 5.125 -10.299 19.521 1.00 93.62 180 LEU A O 1
ATOM 1378 N N . PHE A 1 181 ? 4.560 -10.444 17.351 1.00 94.38 181 PHE A N 1
ATOM 1379 C CA . PHE A 1 181 ? 3.181 -10.000 17.527 1.00 94.38 181 PHE A CA 1
ATOM 1380 C C . PHE A 1 181 ? 2.188 -10.987 16.923 1.00 94.38 181 PHE A C 1
ATOM 1382 O O . PHE A 1 181 ? 2.421 -11.555 15.861 1.00 94.38 181 PHE A O 1
ATOM 1389 N N . HIS A 1 182 ? 1.032 -11.141 17.575 1.00 93.81 182 HIS A N 1
ATOM 1390 C CA . HIS A 1 182 ? -0.042 -12.000 17.071 1.00 93.81 182 HIS A CA 1
ATOM 1391 C C . HIS A 1 182 ? -0.625 -11.502 15.744 1.00 93.81 182 HIS A C 1
ATOM 1393 O O . HIS A 1 182 ? -1.047 -12.306 14.920 1.00 93.81 182 HIS A O 1
ATOM 1399 N N . ASN A 1 183 ? -0.680 -10.186 15.546 1.00 93.38 183 ASN A N 1
ATOM 1400 C CA . ASN A 1 183 ? -1.189 -9.550 14.338 1.00 93.38 183 ASN A CA 1
ATOM 1401 C C . ASN A 1 183 ? -0.622 -8.125 14.203 1.00 93.38 183 ASN A C 1
ATOM 1403 O O . ASN A 1 183 ? -0.033 -7.578 15.142 1.00 93.38 183 ASN A O 1
ATOM 1407 N N . MET A 1 184 ? -0.828 -7.516 13.033 1.00 91.44 184 MET A N 1
ATOM 1408 C CA . MET A 1 184 ? -0.385 -6.144 12.755 1.00 91.44 184 MET A CA 1
ATOM 1409 C C . MET A 1 184 ? -1.115 -5.089 13.591 1.00 91.44 184 MET A C 1
ATOM 1411 O O . MET A 1 184 ? -0.576 -4.008 13.806 1.00 91.44 184 MET A O 1
ATOM 1415 N N . TRP A 1 185 ? -2.307 -5.393 14.108 1.00 93.50 185 TRP A N 1
ATOM 1416 C CA . TRP A 1 185 ? -3.061 -4.448 14.923 1.00 93.50 185 TRP A CA 1
ATOM 1417 C C . TRP A 1 185 ? -2.411 -4.217 16.286 1.00 93.50 185 TRP A C 1
ATOM 1419 O O . TRP A 1 185 ? -2.192 -3.079 16.693 1.00 93.50 185 TRP A O 1
ATOM 1429 N N . VAL A 1 186 ? -2.049 -5.306 16.967 1.00 93.12 186 VAL A N 1
ATOM 1430 C CA . VAL A 1 186 ? -1.340 -5.266 18.252 1.00 93.12 186 VAL A CA 1
ATOM 1431 C C . VAL A 1 186 ? 0.053 -4.666 18.077 1.00 93.12 186 VAL A C 1
ATOM 1433 O O . VAL A 1 186 ? 0.489 -3.888 18.921 1.00 93.12 186 VAL A O 1
ATOM 1436 N N . GLN A 1 187 ? 0.737 -4.971 16.969 1.00 93.25 187 GLN A N 1
ATOM 1437 C CA . GLN A 1 187 ? 2.004 -4.318 16.642 1.00 93.25 187 GLN A CA 1
ATOM 1438 C C . GLN A 1 187 ? 1.827 -2.799 16.494 1.00 93.25 187 GLN A C 1
ATOM 1440 O O . GLN A 1 187 ? 2.607 -2.041 17.072 1.00 93.25 187 GLN A O 1
ATOM 1445 N N . GLY A 1 188 ? 0.785 -2.359 15.781 1.00 91.88 188 GLY A N 1
ATOM 1446 C CA . GLY A 1 188 ? 0.459 -0.948 15.577 1.00 91.88 188 GLY A CA 1
ATOM 1447 C C . GLY A 1 188 ? 0.272 -0.166 16.878 1.00 91.88 188 GLY A C 1
ATOM 1448 O O . GLY A 1 188 ? 0.795 0.938 16.984 1.00 91.88 188 GLY A O 1
ATOM 1449 N N . GLU A 1 189 ? -0.353 -0.755 17.904 1.00 92.75 189 GLU A N 1
ATOM 1450 C CA . GLU A 1 189 ? -0.517 -0.117 19.227 1.00 92.75 189 GLU A CA 1
ATOM 1451 C C . GLU A 1 189 ? 0.819 0.219 19.899 1.00 92.75 189 GLU A C 1
ATOM 1453 O O . GLU A 1 189 ? 0.958 1.242 20.561 1.00 92.75 189 GLU A O 1
ATOM 1458 N N . THR A 1 190 ? 1.844 -0.615 19.707 1.00 92.50 190 THR A N 1
ATOM 1459 C CA . THR A 1 190 ? 3.182 -0.333 20.263 1.00 92.50 190 THR A CA 1
ATOM 1460 C C . THR A 1 190 ? 3.885 0.827 19.550 1.00 92.50 190 THR A C 1
ATOM 1462 O O . THR A 1 190 ? 4.835 1.422 20.072 1.00 92.50 190 THR A O 1
ATOM 1465 N N . CYS A 1 191 ? 3.419 1.158 18.344 1.00 89.56 191 CYS A N 1
ATOM 1466 C CA . CYS A 1 191 ? 3.949 2.228 17.516 1.00 89.56 191 CYS A CA 1
ATOM 1467 C C . CYS A 1 191 ? 3.134 3.524 17.622 1.00 89.56 191 CYS A C 1
ATOM 1469 O O . CYS A 1 191 ? 3.704 4.606 17.484 1.00 89.56 191 CYS A O 1
ATOM 1471 N N . HIS A 1 192 ? 1.839 3.425 17.899 1.00 88.75 192 HIS A N 1
ATOM 1472 C CA . HIS A 1 192 ? 0.893 4.524 17.780 1.00 88.75 192 HIS A CA 1
ATOM 1473 C C . HIS A 1 192 ? -0.079 4.487 18.954 1.00 88.75 192 HIS A C 1
ATOM 1475 O O . HIS A 1 192 ? -0.834 3.528 19.114 1.00 88.75 192 HIS A O 1
ATOM 1481 N N . ALA A 1 193 ? -0.066 5.536 19.776 1.00 87.62 193 ALA A N 1
ATOM 1482 C CA . ALA A 1 193 ? -0.964 5.625 20.920 1.00 87.62 193 ALA A CA 1
ATOM 1483 C C . ALA A 1 193 ? -2.435 5.613 20.465 1.00 87.62 193 ALA A C 1
ATOM 1485 O O . ALA A 1 193 ? -2.814 6.355 19.555 1.00 87.62 193 ALA A O 1
ATOM 1486 N N . ASN A 1 194 ? -3.267 4.812 21.139 1.00 87.94 194 ASN A N 1
ATOM 1487 C CA . ASN A 1 194 ? -4.709 4.674 20.891 1.00 87.94 194 ASN A CA 1
ATOM 1488 C C . ASN A 1 194 ? -5.074 4.054 19.528 1.00 87.94 194 ASN A C 1
ATOM 1490 O O . ASN A 1 194 ? -6.221 4.172 19.086 1.00 87.94 194 ASN A O 1
ATOM 1494 N N . PHE A 1 195 ? -4.137 3.389 18.849 1.00 90.88 195 PHE A N 1
ATOM 1495 C CA . PHE A 1 195 ? -4.351 2.818 17.518 1.00 90.88 195 PHE A CA 1
ATOM 1496 C C . PHE A 1 195 ? -5.438 1.735 17.490 1.00 90.88 195 PHE A C 1
ATOM 1498 O O . PHE A 1 195 ? -6.303 1.737 16.612 1.00 90.88 195 PHE A O 1
ATOM 1505 N N . LEU A 1 196 ? -5.448 0.825 18.461 1.00 92.69 196 LEU A N 1
ATOM 1506 C CA . LEU A 1 196 ? -6.467 -0.212 18.599 1.00 92.69 196 LEU A CA 1
ATOM 1507 C C . LEU A 1 196 ? -7.828 0.375 18.954 1.00 92.69 196 LEU A C 1
ATOM 1509 O O . LEU A 1 196 ? -8.840 -0.113 18.452 1.00 92.69 196 LEU A O 1
ATOM 1513 N N . GLU A 1 197 ? -7.867 1.411 19.793 1.00 91.25 197 GLU A N 1
ATOM 1514 C CA . GLU A 1 197 ? -9.116 2.077 20.163 1.00 91.25 197 GLU A CA 1
ATOM 1515 C C . GLU A 1 197 ? -9.790 2.674 18.923 1.00 91.25 197 GLU A C 1
ATOM 1517 O O . GLU A 1 197 ? -10.943 2.342 18.622 1.00 91.25 197 GLU A O 1
ATOM 1522 N N . ILE A 1 198 ? -9.055 3.485 18.151 1.00 92.44 198 ILE A N 1
ATOM 1523 C CA . ILE A 1 198 ? -9.605 4.102 16.941 1.00 92.44 198 ILE A CA 1
ATOM 1524 C C . ILE A 1 198 ? -9.924 3.060 15.863 1.00 92.44 198 ILE A C 1
ATOM 1526 O O . ILE A 1 198 ? -10.971 3.150 15.219 1.00 92.44 198 ILE A O 1
ATOM 1530 N N . SER A 1 199 ? -9.094 2.023 15.711 1.00 94.69 199 SER A N 1
ATOM 1531 C CA . SER A 1 199 ? -9.335 0.956 14.732 1.00 94.69 199 SER A CA 1
ATOM 1532 C C . SER A 1 199 ? -10.595 0.150 15.064 1.00 94.69 199 SER A C 1
ATOM 1534 O O . SER A 1 199 ? -11.406 -0.117 14.174 1.00 94.69 199 SER A O 1
ATOM 1536 N N . ARG A 1 200 ? -10.829 -0.187 16.342 1.00 95.25 200 ARG A N 1
ATOM 1537 C CA . ARG A 1 200 ? -12.062 -0.867 16.783 1.00 95.25 200 ARG A CA 1
ATOM 1538 C C . ARG A 1 200 ? -13.293 0.006 16.574 1.00 95.25 200 ARG A C 1
ATOM 1540 O O . ARG A 1 200 ? -14.309 -0.500 16.094 1.00 95.25 200 ARG A O 1
ATOM 1547 N N . ALA A 1 201 ? -13.204 1.302 16.882 1.00 94.62 201 ALA A N 1
ATOM 1548 C CA . ALA A 1 201 ? -14.289 2.249 16.632 1.00 94.62 201 ALA A CA 1
ATOM 1549 C C . ALA A 1 201 ? -14.625 2.338 15.133 1.00 94.62 201 ALA A C 1
ATOM 1551 O O . ALA A 1 201 ? -15.799 2.291 14.760 1.00 94.62 201 ALA A O 1
ATOM 1552 N N . LEU A 1 202 ? -13.603 2.393 14.272 1.00 96.44 202 LEU A N 1
ATOM 1553 C CA . LEU A 1 202 ? -13.761 2.394 12.819 1.00 96.44 202 LEU A CA 1
ATOM 1554 C C . LEU A 1 202 ? -14.411 1.099 12.322 1.00 96.44 202 LEU A C 1
ATOM 1556 O O . LEU A 1 202 ? -15.380 1.156 11.564 1.00 96.44 202 LEU A O 1
ATOM 1560 N N . PHE A 1 203 ? -13.945 -0.070 12.766 1.00 97.44 203 PHE A N 1
ATOM 1561 C CA . PHE A 1 203 ? -14.514 -1.355 12.346 1.00 97.44 203 PHE A CA 1
ATOM 1562 C C . PHE A 1 203 ? -15.981 -1.487 12.770 1.00 97.44 203 PHE A C 1
ATOM 1564 O O . PHE A 1 203 ? -16.835 -1.806 11.943 1.00 97.44 203 PHE A O 1
ATOM 1571 N N . ALA A 1 204 ? -16.301 -1.139 14.019 1.00 96.50 204 ALA A N 1
ATOM 1572 C CA . ALA A 1 204 ? -17.674 -1.144 14.516 1.00 96.50 204 ALA A CA 1
ATOM 1573 C C . ALA A 1 204 ? -18.586 -0.197 13.714 1.00 96.50 204 ALA A C 1
ATOM 1575 O O . ALA A 1 204 ? -19.683 -0.582 13.311 1.00 96.50 204 ALA A O 1
ATOM 1576 N N . ALA A 1 205 ? -18.125 1.026 13.431 1.00 96.38 205 ALA A N 1
ATOM 1577 C CA . ALA A 1 205 ? -18.890 2.017 12.674 1.00 96.38 205 ALA A CA 1
ATOM 1578 C C . ALA A 1 205 ? -19.129 1.591 11.214 1.00 96.38 205 ALA A C 1
ATOM 1580 O O . ALA A 1 205 ? -20.177 1.882 10.630 1.00 96.38 205 ALA A O 1
ATOM 1581 N N . THR A 1 206 ? -18.173 0.881 10.618 1.00 97.25 206 THR A N 1
ATOM 1582 C CA . THR A 1 206 ? -18.199 0.484 9.202 1.00 97.25 206 THR A CA 1
ATOM 1583 C C . THR A 1 206 ? -18.803 -0.907 8.972 1.00 97.25 206 THR A C 1
ATOM 1585 O O . THR A 1 206 ? -19.060 -1.274 7.825 1.00 97.25 206 THR A O 1
ATOM 1588 N N . GLY A 1 207 ? -19.122 -1.644 10.044 1.00 96.31 207 GLY A N 1
ATOM 1589 C CA . GLY A 1 207 ? -19.691 -2.994 9.988 1.00 96.31 207 GLY A CA 1
ATOM 1590 C C . GLY A 1 207 ? -18.659 -4.090 9.703 1.00 96.31 207 GLY A C 1
ATOM 1591 O O . GLY A 1 207 ? -19.033 -5.174 9.262 1.00 96.31 207 GLY A O 1
ATOM 1592 N N . LEU A 1 208 ? -17.375 -3.805 9.926 1.00 97.69 208 LEU A N 1
ATOM 1593 C CA . LEU A 1 208 ? -16.290 -4.777 9.835 1.00 97.69 208 LEU A CA 1
ATOM 1594 C C . LEU A 1 208 ? -16.179 -5.596 11.136 1.00 97.69 208 LEU A C 1
ATOM 1596 O O . LEU A 1 208 ? -16.538 -5.111 12.214 1.00 97.69 208 LEU A O 1
ATOM 1600 N N . PRO A 1 209 ? -15.678 -6.840 11.064 1.00 96.31 209 PRO A N 1
ATOM 1601 C CA . PRO A 1 209 ? -15.589 -7.719 12.224 1.00 96.31 209 PRO A CA 1
ATOM 1602 C C . PRO A 1 209 ? -14.543 -7.228 13.231 1.00 96.31 209 PRO A C 1
ATOM 1604 O O . PRO A 1 209 ? -13.340 -7.342 13.018 1.00 96.31 209 PRO A O 1
ATOM 1607 N N . VAL A 1 210 ? -14.996 -6.746 14.389 1.00 96.06 210 VAL A N 1
ATOM 1608 C CA . VAL A 1 210 ? -14.111 -6.322 15.493 1.00 96.06 210 VAL A CA 1
ATOM 1609 C C . VAL A 1 210 ? -13.361 -7.479 16.165 1.00 96.06 210 VAL A C 1
ATOM 1611 O O . VAL A 1 210 ? -12.554 -7.248 17.055 1.00 96.06 210 VAL A O 1
ATOM 1614 N N . THR A 1 211 ? -13.618 -8.724 15.772 1.00 94.12 211 THR A N 1
ATOM 1615 C CA . THR A 1 211 ? -12.870 -9.892 16.254 1.00 94.12 211 THR A CA 1
ATOM 1616 C C . THR A 1 211 ? -11.482 -10.001 15.620 1.00 94.12 211 THR A C 1
ATOM 1618 O O . THR A 1 211 ? -10.624 -10.665 16.188 1.00 94.12 211 THR A O 1
ATOM 1621 N N . GLU A 1 212 ? -11.234 -9.337 14.481 1.00 92.56 212 GLU A N 1
ATOM 1622 C CA . GLU A 1 212 ? -9.942 -9.354 13.762 1.00 92.56 212 GLU A CA 1
ATOM 1623 C C . GLU A 1 212 ? -8.757 -8.930 14.638 1.00 92.56 212 GLU A C 1
ATOM 1625 O O . GLU A 1 212 ? -7.657 -9.466 14.524 1.00 92.56 212 GLU A O 1
ATOM 1630 N N . PHE A 1 213 ? -8.989 -7.997 15.560 1.00 94.38 213 PHE A N 1
ATOM 1631 C CA . PHE A 1 213 ? -7.961 -7.473 16.460 1.00 94.38 213 PHE A CA 1
ATOM 1632 C C . PHE A 1 213 ? -7.437 -8.515 17.457 1.00 94.38 213 PHE A C 1
ATOM 1634 O O . PHE A 1 213 ? -6.339 -8.352 17.989 1.00 94.38 213 PHE A O 1
ATOM 1641 N N . ASP A 1 214 ? -8.201 -9.582 17.694 1.00 93.31 214 ASP A N 1
ATOM 1642 C CA . ASP A 1 214 ? -7.904 -10.621 18.680 1.00 93.31 214 ASP A CA 1
ATOM 1643 C C . ASP A 1 214 ? -7.368 -11.909 18.022 1.00 93.31 214 ASP A C 1
ATOM 1645 O O . ASP A 1 214 ? -6.956 -12.842 18.713 1.00 93.31 214 ASP A O 1
ATOM 1649 N N . LEU A 1 215 ? -7.342 -11.968 16.684 1.00 93.06 215 LEU A N 1
ATOM 1650 C CA . LEU A 1 215 ? -6.856 -13.126 15.938 1.00 93.06 215 LEU A CA 1
ATOM 1651 C C . LEU A 1 215 ? -5.328 -13.188 15.915 1.00 93.06 215 LEU A C 1
ATOM 1653 O O . LEU A 1 215 ? -4.644 -12.179 15.750 1.00 93.06 215 LEU A O 1
ATOM 1657 N N . THR A 1 216 ? -4.786 -14.401 15.990 1.00 93.19 216 THR A N 1
ATOM 1658 C CA . THR A 1 216 ? -3.399 -14.665 15.599 1.00 93.19 216 THR A CA 1
ATOM 1659 C C . THR A 1 216 ? -3.348 -14.903 14.094 1.00 93.19 216 THR A C 1
ATOM 1661 O O . THR A 1 216 ? -3.967 -15.842 13.593 1.00 93.19 216 THR A O 1
ATOM 1664 N N . LEU A 1 217 ? -2.619 -14.055 13.372 1.00 90.50 217 LEU A N 1
ATOM 1665 C CA . LEU A 1 217 ? -2.472 -14.160 11.926 1.00 90.50 217 LEU A CA 1
ATOM 1666 C C . LEU A 1 217 ? -1.284 -15.062 11.568 1.00 90.50 217 LEU A C 1
ATOM 1668 O O . LEU A 1 217 ? -0.203 -14.909 12.139 1.00 90.50 217 LEU A O 1
ATOM 1672 N N . PRO A 1 218 ? -1.437 -15.978 10.598 1.00 89.19 218 PRO A N 1
ATOM 1673 C CA . PRO A 1 218 ? -0.301 -16.709 10.054 1.00 89.19 218 PRO A CA 1
ATOM 1674 C C . PRO A 1 218 ? 0.596 -15.779 9.222 1.00 89.19 218 PRO A C 1
ATOM 1676 O O . PRO A 1 218 ? 0.135 -14.784 8.660 1.00 89.19 218 PRO A O 1
ATOM 1679 N N . SER A 1 219 ? 1.861 -16.162 9.033 1.00 84.38 219 SER A N 1
ATOM 1680 C CA . SER A 1 219 ? 2.828 -15.455 8.171 1.00 84.38 219 SER A CA 1
ATOM 1681 C C . SER A 1 219 ? 2.349 -15.205 6.734 1.00 84.38 219 SER A C 1
ATOM 1683 O O . SER A 1 219 ? 2.832 -14.289 6.067 1.00 84.38 219 SER A O 1
ATOM 1685 N N . THR A 1 220 ? 1.409 -16.016 6.240 1.00 85.62 220 THR A N 1
ATOM 1686 C CA . THR A 1 220 ? 0.775 -15.888 4.916 1.00 85.62 220 THR A CA 1
ATOM 1687 C C . THR A 1 220 ? -0.308 -14.808 4.849 1.00 85.62 220 THR A C 1
ATOM 1689 O O . THR A 1 220 ? -0.800 -14.510 3.765 1.00 85.62 220 THR A O 1
ATOM 1692 N N . SER A 1 221 ? -0.687 -14.224 5.986 1.00 85.06 221 SER A N 1
ATOM 1693 C CA . SER A 1 221 ? -1.657 -13.124 6.090 1.00 85.06 221 SER A CA 1
ATOM 1694 C C . SER A 1 221 ? -1.092 -11.916 6.842 1.00 85.06 221 SER A C 1
ATOM 1696 O O . SER A 1 221 ? -1.812 -10.965 7.134 1.00 85.06 221 SER A O 1
ATOM 1698 N N . PHE A 1 222 ? 0.205 -11.935 7.146 1.00 86.88 222 PHE A N 1
ATOM 1699 C CA . PHE A 1 222 ? 0.898 -10.864 7.846 1.00 86.88 222 PHE A CA 1
ATOM 1700 C C . PHE A 1 222 ? 1.538 -9.919 6.821 1.00 86.88 222 PHE A C 1
ATOM 1702 O O . PHE A 1 222 ? 2.697 -10.076 6.431 1.00 86.88 222 PHE A O 1
ATOM 1709 N N . SER A 1 223 ? 0.737 -8.981 6.313 1.00 86.31 223 SER A N 1
ATOM 1710 C CA . SER A 1 223 ? 1.165 -7.981 5.330 1.00 86.31 223 SER A CA 1
ATOM 1711 C C . SER A 1 223 ? 1.329 -6.623 6.002 1.00 86.31 223 SER A C 1
ATOM 1713 O O . SER A 1 223 ? 0.367 -6.085 6.547 1.00 86.31 223 SER A O 1
ATOM 1715 N N . ALA A 1 224 ? 2.538 -6.067 5.945 1.00 85.81 224 ALA A N 1
ATOM 1716 C CA . ALA A 1 224 ? 2.824 -4.709 6.390 1.00 85.81 224 ALA A CA 1
ATOM 1717 C C . ALA A 1 224 ? 3.185 -3.825 5.193 1.00 85.81 224 ALA A C 1
ATOM 1719 O O . ALA A 1 224 ? 3.843 -4.284 4.258 1.00 85.81 224 ALA A O 1
ATOM 1720 N N . ALA A 1 225 ? 2.810 -2.547 5.282 1.00 85.69 225 ALA A N 1
ATOM 1721 C CA . ALA A 1 225 ? 3.003 -1.533 4.247 1.00 85.69 225 ALA A CA 1
ATOM 1722 C C . ALA A 1 225 ? 2.323 -1.850 2.894 1.00 85.69 225 ALA A C 1
ATOM 1724 O O . ALA A 1 225 ? 1.728 -2.906 2.678 1.00 85.69 225 ALA A O 1
ATOM 1725 N N . ASN A 1 226 ? 2.392 -0.882 1.980 1.00 88.94 226 ASN A N 1
ATOM 1726 C CA . ASN A 1 226 ? 1.713 -0.891 0.685 1.00 88.94 226 ASN A CA 1
ATOM 1727 C C . ASN A 1 226 ? 2.550 -1.575 -0.416 1.00 88.94 226 ASN A C 1
ATOM 1729 O O . ASN A 1 226 ? 2.680 -1.058 -1.519 1.00 88.94 226 ASN A O 1
ATOM 1733 N N . TYR A 1 227 ? 3.154 -2.730 -0.115 1.00 92.50 227 TYR A N 1
ATOM 1734 C CA . TYR A 1 227 ? 4.000 -3.474 -1.057 1.00 92.50 227 TYR A CA 1
ATOM 1735 C C . TYR A 1 227 ? 3.253 -4.636 -1.701 1.00 92.50 227 TYR A C 1
ATOM 1737 O O . TYR A 1 227 ? 3.508 -5.799 -1.379 1.00 92.50 227 TYR A O 1
ATOM 1745 N N . PHE A 1 228 ? 2.322 -4.338 -2.601 1.00 94.56 228 PHE A N 1
ATOM 1746 C CA . PHE A 1 228 ? 1.586 -5.376 -3.311 1.00 94.56 228 PHE A CA 1
ATOM 1747 C C . PHE A 1 228 ? 1.293 -5.020 -4.767 1.00 94.56 228 PHE A C 1
ATOM 1749 O O . PHE A 1 228 ? 1.155 -3.858 -5.148 1.00 94.56 228 PHE A O 1
ATOM 1756 N N . VAL A 1 229 ? 1.219 -6.067 -5.584 1.00 96.56 229 VAL A N 1
ATOM 1757 C CA . VAL A 1 229 ? 0.937 -6.034 -7.018 1.00 96.56 229 VAL A CA 1
ATOM 1758 C C . VAL A 1 229 ? -0.160 -7.054 -7.277 1.00 96.56 229 VAL A C 1
ATOM 1760 O O . VAL A 1 229 ? -0.082 -8.190 -6.809 1.00 96.56 229 VAL A O 1
ATOM 1763 N N . ALA A 1 230 ? -1.204 -6.657 -7.992 1.00 97.44 230 ALA A N 1
ATOM 1764 C CA . ALA A 1 230 ? -2.404 -7.469 -8.114 1.00 97.44 230 ALA A CA 1
ATOM 1765 C C . ALA A 1 230 ? -3.057 -7.363 -9.490 1.00 97.44 230 ALA A C 1
ATOM 1767 O O . ALA A 1 230 ? -2.789 -6.440 -10.263 1.00 97.44 230 ALA A O 1
ATOM 1768 N N . ARG A 1 231 ? -3.931 -8.326 -9.784 1.00 97.06 231 ARG A N 1
ATOM 1769 C CA . ARG A 1 231 ? -4.759 -8.331 -10.992 1.00 97.06 231 ARG A CA 1
ATOM 1770 C C . ARG A 1 231 ? -5.773 -7.182 -10.980 1.00 97.06 231 ARG A C 1
ATOM 1772 O O . ARG A 1 231 ? -6.242 -6.812 -9.902 1.00 97.06 231 ARG A O 1
ATOM 1779 N N . PRO A 1 232 ? -6.218 -6.684 -12.151 1.00 96.25 232 PRO A N 1
ATOM 1780 C CA . PRO A 1 232 ? -7.272 -5.671 -12.242 1.00 96.25 232 PRO A CA 1
ATOM 1781 C C . PRO A 1 232 ? -8.514 -5.988 -11.396 1.00 96.25 232 PRO A C 1
ATOM 1783 O O . PRO A 1 232 ? -8.963 -5.141 -10.635 1.00 96.25 232 PRO A O 1
ATOM 1786 N N . ALA A 1 233 ? -8.979 -7.242 -11.409 1.00 96.44 233 ALA A N 1
ATOM 1787 C CA . ALA A 1 233 ? -10.152 -7.664 -10.640 1.00 96.44 233 ALA A CA 1
ATOM 1788 C C . ALA A 1 233 ? -10.008 -7.474 -9.116 1.00 96.44 233 ALA A C 1
ATOM 1790 O O . ALA A 1 233 ? -11.000 -7.222 -8.432 1.00 96.44 233 ALA A O 1
ATOM 1791 N N . PHE A 1 234 ? -8.791 -7.585 -8.566 1.00 97.31 234 PHE A N 1
ATOM 1792 C CA . PHE A 1 234 ? -8.550 -7.264 -7.158 1.00 97.31 234 PHE A CA 1
ATOM 1793 C C . PHE A 1 234 ? -8.722 -5.766 -6.917 1.00 97.31 234 PHE A C 1
ATOM 1795 O O . PHE A 1 234 ? -9.416 -5.378 -5.983 1.00 97.31 234 PHE A O 1
ATOM 1802 N N . TRP A 1 235 ? -8.129 -4.925 -7.764 1.00 97.38 235 TRP A N 1
ATOM 1803 C CA . TRP A 1 235 ? -8.202 -3.471 -7.630 1.00 97.38 235 TRP A CA 1
ATOM 1804 C C . TRP A 1 235 ? -9.625 -2.931 -7.797 1.00 97.38 235 TRP A C 1
ATOM 1806 O O . TRP A 1 235 ? -10.037 -2.065 -7.021 1.00 97.38 235 TRP A O 1
ATOM 1816 N N . ASP A 1 236 ? -10.396 -3.511 -8.721 1.00 96.19 236 ASP A N 1
ATOM 1817 C CA . ASP A 1 236 ? -11.816 -3.211 -8.939 1.00 96.19 236 ASP A CA 1
ATOM 1818 C C . ASP A 1 236 ? -12.672 -3.494 -7.694 1.00 96.19 236 ASP A C 1
ATOM 1820 O O . ASP A 1 236 ? -13.701 -2.854 -7.484 1.00 96.19 236 ASP A O 1
ATOM 1824 N N . ALA A 1 237 ? -12.251 -4.430 -6.839 1.00 97.56 237 ALA A N 1
ATOM 1825 C CA . ALA A 1 237 ? -12.906 -4.711 -5.564 1.00 97.56 237 ALA A CA 1
ATOM 1826 C C . ALA A 1 237 ? -12.314 -3.889 -4.405 1.00 97.56 237 ALA A C 1
ATOM 1828 O O . ALA A 1 237 ? -13.051 -3.370 -3.562 1.00 97.56 237 ALA A O 1
ATOM 1829 N N . TYR A 1 238 ? -10.988 -3.765 -4.357 1.00 97.06 238 TYR A N 1
ATOM 1830 C CA . TYR A 1 238 ? -10.242 -3.185 -3.246 1.00 97.06 238 TYR A CA 1
ATOM 1831 C C . TYR A 1 238 ? -10.439 -1.672 -3.134 1.00 97.06 238 TYR A C 1
ATOM 1833 O O . TYR A 1 238 ? -10.774 -1.179 -2.056 1.00 97.06 238 TYR A O 1
ATOM 1841 N N . LEU A 1 239 ? -10.295 -0.920 -4.233 1.00 96.81 239 LEU A N 1
ATOM 1842 C CA . LEU A 1 239 ? -10.406 0.541 -4.178 1.00 96.81 239 LEU A CA 1
ATOM 1843 C C . LEU A 1 239 ? -11.818 0.992 -3.759 1.00 96.81 239 LEU A C 1
ATOM 1845 O O . LEU A 1 239 ? -11.922 1.810 -2.838 1.00 96.81 239 LEU A O 1
ATOM 1849 N N . PRO A 1 240 ? -12.921 0.448 -4.319 1.00 97.44 240 PRO A N 1
ATOM 1850 C CA . PRO A 1 240 ? -14.263 0.789 -3.845 1.00 97.44 240 PRO A CA 1
ATOM 1851 C C . PRO A 1 240 ? -14.522 0.352 -2.402 1.00 97.44 240 PRO A C 1
ATOM 1853 O O . PRO A 1 240 ? -15.222 1.056 -1.672 1.00 97.44 240 PRO A O 1
ATOM 1856 N N . PHE A 1 241 ? -13.955 -0.779 -1.970 1.00 97.50 241 PHE A N 1
ATOM 1857 C CA . PHE A 1 241 ? -14.046 -1.225 -0.582 1.00 97.50 241 PHE A CA 1
ATOM 1858 C C . PHE A 1 241 ? -13.425 -0.201 0.377 1.00 97.50 241 PHE A C 1
ATOM 1860 O O . PHE A 1 241 ? -14.110 0.251 1.295 1.00 97.50 241 PHE A O 1
ATOM 1867 N N . ILE A 1 242 ? -12.181 0.226 0.140 1.00 96.56 242 ILE A N 1
ATOM 1868 C CA . ILE A 1 242 ? -11.508 1.210 1.000 1.00 96.56 242 ILE A CA 1
ATOM 1869 C C . ILE A 1 242 ? -12.248 2.553 0.984 1.00 96.56 242 ILE A C 1
ATOM 1871 O O . ILE A 1 242 ? -12.551 3.091 2.050 1.00 96.56 242 ILE A O 1
ATOM 1875 N N . ARG A 1 243 ? -12.651 3.054 -0.196 1.00 96.31 243 ARG A N 1
ATOM 1876 C CA . ARG A 1 243 ? -13.464 4.283 -0.305 1.00 96.31 243 ARG A CA 1
ATOM 1877 C C . ARG A 1 243 ? -14.741 4.196 0.529 1.00 96.31 243 ARG A C 1
ATOM 1879 O O . ARG A 1 243 ? -15.105 5.155 1.213 1.00 96.31 243 ARG A O 1
ATOM 1886 N N . LYS A 1 244 ? -15.426 3.050 0.490 1.00 97.19 244 LYS A N 1
ATOM 1887 C CA . LYS A 1 244 ? -16.638 2.807 1.278 1.00 97.19 244 LYS A CA 1
ATOM 1888 C C . LYS A 1 244 ? -16.345 2.827 2.778 1.00 97.19 244 LYS A C 1
ATOM 1890 O O . LYS A 1 244 ? -17.114 3.438 3.515 1.00 97.19 244 LYS A O 1
ATOM 1895 N N . VAL A 1 245 ? -15.266 2.185 3.227 1.00 97.25 245 VAL A N 1
ATOM 1896 C CA . VAL A 1 245 ? -14.855 2.177 4.643 1.00 97.25 245 VAL A CA 1
ATOM 1897 C C . VAL A 1 245 ? -14.592 3.601 5.132 1.00 97.25 245 VAL A C 1
ATOM 1899 O O . VAL A 1 245 ? -15.173 4.001 6.138 1.00 97.25 245 VAL A O 1
ATOM 1902 N N . ILE A 1 246 ? -13.814 4.390 4.387 1.00 94.56 246 ILE A N 1
ATOM 1903 C CA . ILE A 1 246 ? -13.512 5.791 4.724 1.00 94.56 246 ILE A CA 1
ATOM 1904 C C . ILE A 1 246 ? -14.797 6.625 4.764 1.00 94.56 246 ILE A C 1
ATOM 1906 O O . ILE A 1 246 ? -15.083 7.281 5.760 1.00 94.56 246 ILE A O 1
ATOM 1910 N N . THR A 1 247 ? -15.635 6.529 3.729 1.00 96.19 247 THR A N 1
ATOM 1911 C CA . THR A 1 247 ? -16.915 7.258 3.664 1.00 96.19 247 THR A CA 1
ATOM 1912 C C . THR A 1 247 ? -17.818 6.934 4.855 1.00 96.19 247 THR A C 1
ATOM 1914 O O . THR A 1 247 ? -18.445 7.819 5.436 1.00 96.19 247 THR A O 1
ATOM 1917 N N . LEU A 1 248 ? -17.901 5.659 5.240 1.00 97.38 248 LEU A N 1
ATOM 1918 C CA . LEU A 1 248 ? -18.696 5.239 6.389 1.00 97.38 248 LEU A CA 1
ATOM 1919 C C . LEU A 1 248 ? -18.082 5.705 7.712 1.00 97.38 248 LEU A C 1
ATOM 1921 O O . LEU A 1 248 ? -18.838 6.075 8.609 1.00 97.38 248 LEU A O 1
ATOM 1925 N N . ALA A 1 249 ? -16.753 5.716 7.838 1.00 95.56 249 ALA A N 1
ATOM 1926 C CA . ALA A 1 249 ? -16.068 6.249 9.010 1.00 95.56 249 ALA A CA 1
ATOM 1927 C C . ALA A 1 249 ? -16.397 7.741 9.203 1.00 95.56 249 ALA A C 1
ATOM 1929 O O . ALA A 1 249 ? -16.845 8.129 10.284 1.00 95.56 249 ALA A O 1
ATOM 1930 N N . GLU A 1 250 ? -16.328 8.539 8.133 1.00 94.62 250 GLU A N 1
ATOM 1931 C CA . GLU A 1 250 ? -16.721 9.955 8.145 1.00 94.62 250 GLU A CA 1
ATOM 1932 C C . GLU A 1 250 ? -18.174 10.175 8.561 1.00 94.62 250 GLU A C 1
ATOM 1934 O O . GLU A 1 250 ? -18.507 11.146 9.234 1.00 94.62 250 GLU A O 1
ATOM 1939 N N . GLN A 1 251 ? -19.074 9.278 8.172 1.00 96.00 251 GLN A N 1
ATOM 1940 C CA . GLN A 1 251 ? -20.494 9.428 8.476 1.00 96.00 251 GLN A CA 1
ATOM 1941 C C . GLN A 1 251 ? -20.842 8.969 9.893 1.00 96.00 251 GLN A C 1
ATOM 1943 O O . GLN A 1 251 ? -21.692 9.578 10.545 1.00 96.00 251 GLN A O 1
ATOM 1948 N N . LYS A 1 252 ? -20.219 7.883 10.362 1.00 97.31 252 LYS A N 1
ATOM 1949 C CA . LYS A 1 252 ? -20.704 7.115 11.517 1.00 97.31 252 LYS A CA 1
ATOM 1950 C C . LYS A 1 252 ? -19.823 7.196 12.756 1.00 97.31 252 LYS A C 1
ATOM 1952 O O . LYS A 1 252 ? -20.315 6.889 13.840 1.00 97.31 252 LYS A O 1
ATOM 1957 N N . LEU A 1 253 ? -18.559 7.606 12.640 1.00 96.44 253 LEU A N 1
ATOM 1958 C CA . LEU A 1 253 ? -17.736 7.843 13.825 1.00 96.44 253 LEU A CA 1
ATOM 1959 C C . LEU A 1 253 ? -18.297 9.006 14.646 1.00 96.44 253 LEU A C 1
ATOM 1961 O O . LEU A 1 253 ? -18.799 9.993 14.095 1.00 96.44 253 LEU A O 1
ATOM 1965 N N . SER A 1 254 ? -18.169 8.896 15.971 1.00 94.62 254 SER A N 1
ATOM 1966 C CA . SER A 1 254 ? -18.453 10.004 16.882 1.00 94.62 254 SER A CA 1
ATOM 1967 C C . SER A 1 254 ? -17.545 11.202 16.563 1.00 94.62 254 SER A C 1
ATOM 1969 O O . SER A 1 254 ? -16.452 11.007 16.024 1.00 94.62 254 SER A O 1
ATOM 1971 N N . PRO A 1 255 ? -17.940 12.442 16.913 1.00 94.44 255 PRO A N 1
ATOM 1972 C CA . PRO A 1 255 ? -17.120 13.623 16.639 1.00 94.44 255 PRO A CA 1
ATOM 1973 C C . PRO A 1 255 ? -15.679 13.504 17.158 1.00 94.44 255 PRO A C 1
ATOM 1975 O O . PRO A 1 255 ? -14.745 13.844 16.438 1.00 94.44 255 PRO A O 1
ATOM 1978 N N . ASN A 1 256 ? -15.491 12.951 18.361 1.00 91.31 256 ASN A N 1
ATOM 1979 C CA . ASN A 1 256 ? -14.164 12.771 18.954 1.00 91.31 256 ASN A CA 1
ATOM 1980 C C . ASN A 1 256 ? -13.335 11.715 18.208 1.00 91.31 256 ASN A C 1
ATOM 1982 O O . ASN A 1 256 ? -12.168 11.957 17.918 1.00 91.31 256 ASN A O 1
ATOM 1986 N N . ALA A 1 257 ? -13.928 10.566 17.863 1.00 91.62 257 ALA A N 1
ATOM 1987 C CA . ALA A 1 257 ? -13.219 9.514 17.134 1.00 91.62 257 ALA A CA 1
ATOM 1988 C C . ALA A 1 257 ? -12.833 9.974 15.721 1.00 91.62 257 ALA A C 1
ATOM 1990 O O . ALA A 1 257 ? -11.722 9.723 15.267 1.00 91.62 257 ALA A O 1
ATOM 1991 N N . ARG A 1 258 ? -13.713 10.721 15.048 1.00 93.00 258 ARG A N 1
ATOM 1992 C CA . ARG A 1 258 ? -13.413 11.326 13.746 1.00 93.00 258 ARG A CA 1
ATOM 1993 C C . ARG A 1 258 ? -12.305 12.370 13.844 1.00 93.00 258 ARG A C 1
ATOM 1995 O O . ARG A 1 258 ? -11.396 12.378 13.028 1.00 93.00 258 ARG A O 1
ATOM 2002 N N . GLN A 1 259 ? -12.333 13.224 14.868 1.00 90.94 259 GLN A N 1
ATOM 2003 C CA . GLN A 1 259 ? -11.250 14.178 15.099 1.00 90.94 259 GLN A CA 1
ATOM 2004 C C . GLN A 1 259 ? -9.908 13.469 15.316 1.00 90.94 259 GLN A C 1
ATOM 2006 O O . GLN A 1 259 ? -8.897 13.928 14.794 1.00 90.94 259 GLN A O 1
ATOM 2011 N N . LEU A 1 260 ? -9.902 12.362 16.065 1.00 87.88 260 LEU A N 1
ATOM 2012 C CA . LEU A 1 260 ? -8.706 11.555 16.284 1.00 87.88 260 LEU A CA 1
ATOM 2013 C C . LEU A 1 260 ? -8.199 10.926 14.977 1.00 87.88 260 LEU A C 1
ATOM 2015 O O . LEU A 1 260 ? -6.996 10.981 14.731 1.00 87.88 260 LEU A O 1
ATOM 2019 N N . LEU A 1 261 ? -9.101 10.410 14.130 1.00 89.00 261 LEU A N 1
ATOM 2020 C CA . LEU A 1 261 ? -8.776 9.819 12.824 1.00 89.00 261 LEU A CA 1
ATOM 2021 C C . LEU A 1 261 ? -8.000 10.786 11.910 1.00 89.00 261 LEU A C 1
ATOM 2023 O O . LEU A 1 261 ? -7.048 10.365 11.267 1.00 89.00 261 LEU A O 1
ATOM 2027 N N . HIS A 1 262 ? -8.365 12.072 11.903 1.00 89.25 262 HIS A N 1
ATOM 2028 C CA . HIS A 1 262 ? -7.702 13.117 11.100 1.00 89.25 262 HIS A CA 1
ATOM 2029 C C . HIS A 1 262 ? -6.552 13.834 11.822 1.00 89.25 262 HIS A C 1
ATOM 2031 O O . HIS A 1 262 ? -6.048 14.863 11.360 1.00 89.25 262 HIS A O 1
ATOM 2037 N N . SER A 1 263 ? -6.180 13.376 13.016 1.00 86.56 263 SER A N 1
ATOM 2038 C CA . SER A 1 263 ? -5.131 14.011 13.808 1.00 86.5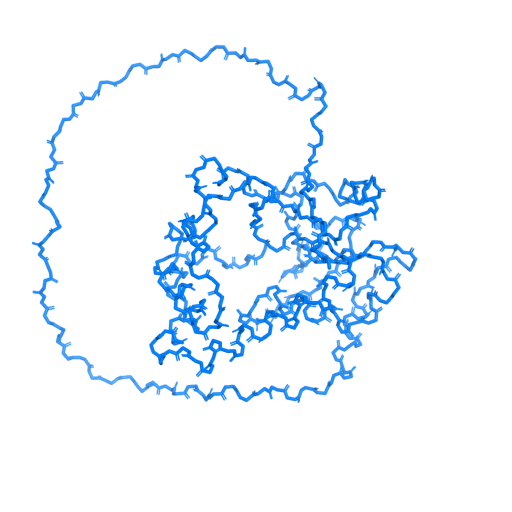6 263 SER A CA 1
ATOM 2039 C C . SER A 1 263 ? -3.772 13.360 13.565 1.00 86.56 263 SER A C 1
ATOM 2041 O O . SER A 1 263 ? -3.673 12.186 13.230 1.00 86.56 263 SER A O 1
ATOM 2043 N N . GLN A 1 264 ? -2.702 14.101 13.850 1.00 81.50 264 GLN A N 1
ATOM 2044 C CA . GLN A 1 264 ? -1.345 13.547 13.913 1.00 81.50 264 GLN A CA 1
ATOM 2045 C C . GLN A 1 264 ? -1.031 12.924 15.285 1.00 81.50 264 GLN A C 1
ATOM 2047 O O . GLN A 1 264 ? 0.107 12.554 15.540 1.00 81.50 264 GLN A O 1
ATOM 2052 N N . ALA A 1 265 ? -2.012 12.810 16.191 1.00 80.00 265 ALA A N 1
ATOM 2053 C CA . ALA A 1 265 ? -1.770 12.359 17.564 1.00 80.00 265 ALA A CA 1
ATOM 2054 C C . ALA A 1 265 ? -1.287 10.902 17.638 1.00 80.00 265 ALA A C 1
ATOM 2056 O O . ALA A 1 265 ? -0.560 10.546 18.560 1.00 80.00 265 ALA A O 1
ATOM 2057 N N . ALA A 1 266 ? -1.674 10.076 16.662 1.00 74.50 266 ALA A N 1
ATOM 2058 C CA . ALA A 1 266 ? -1.200 8.702 16.544 1.00 74.50 266 ALA A CA 1
ATOM 2059 C C . ALA A 1 266 ? 0.247 8.612 16.018 1.00 74.50 266 ALA A C 1
ATOM 2061 O O . ALA A 1 266 ? 0.878 7.574 16.182 1.00 74.50 266 ALA A O 1
ATOM 2062 N N . ASP A 1 267 ? 0.791 9.680 15.424 1.00 78.69 267 ASP A N 1
ATOM 2063 C CA . ASP A 1 267 ? 2.178 9.762 14.949 1.00 78.69 267 ASP A CA 1
ATOM 2064 C C . ASP A 1 267 ? 2.963 10.857 15.687 1.00 78.69 267 ASP A C 1
ATOM 2066 O O . ASP A 1 267 ? 3.614 11.721 15.101 1.00 78.69 267 ASP A O 1
ATOM 2070 N N . ASP A 1 268 ? 2.896 10.818 17.015 1.00 77.75 268 ASP A N 1
ATOM 2071 C CA . ASP A 1 268 ? 3.581 11.747 17.920 1.00 77.75 268 ASP A CA 1
ATOM 2072 C C . ASP A 1 268 ? 5.110 11.780 17.743 1.00 77.75 268 ASP A C 1
ATOM 2074 O O . ASP A 1 268 ? 5.768 12.766 18.082 1.00 77.75 268 ASP A O 1
ATOM 2078 N N . ARG A 1 269 ? 5.673 10.705 17.187 1.00 82.88 269 ARG A N 1
ATOM 2079 C CA . ARG A 1 269 ? 7.100 10.536 16.896 1.00 82.88 269 ARG A CA 1
ATOM 2080 C C . ARG A 1 269 ? 7.488 10.873 15.456 1.00 82.88 269 ARG A C 1
ATOM 2082 O O . ARG A 1 269 ? 8.677 10.811 15.147 1.00 82.88 269 ARG A O 1
ATOM 2089 N N . GLY A 1 270 ? 6.533 11.214 14.589 1.00 79.69 270 GLY A N 1
ATOM 2090 C CA . GLY A 1 270 ? 6.795 11.508 13.178 1.00 79.69 270 GLY A CA 1
ATOM 2091 C C . GLY A 1 270 ? 7.414 10.330 12.418 1.00 79.69 270 GLY A C 1
ATOM 2092 O O . GLY A 1 270 ? 8.266 10.535 11.554 1.00 79.69 270 GLY A O 1
ATOM 2093 N N . LEU A 1 271 ? 7.028 9.098 12.760 1.00 73.88 271 LEU A N 1
ATOM 2094 C CA . LEU A 1 271 ? 7.532 7.865 12.154 1.00 73.88 271 LEU A CA 1
ATOM 2095 C C . LEU A 1 271 ? 7.172 7.760 10.671 1.00 73.88 271 LEU A C 1
ATOM 2097 O O . LEU A 1 271 ? 7.865 7.067 9.927 1.00 73.88 271 LEU A O 1
ATOM 2101 N N . HIS A 1 272 ? 6.116 8.456 10.242 1.00 73.00 272 HIS A N 1
ATOM 2102 C CA . HIS A 1 272 ? 5.585 8.346 8.884 1.00 73.00 272 HIS A CA 1
ATOM 2103 C C . HIS A 1 272 ? 6.036 9.473 7.951 1.00 73.00 272 HIS A C 1
ATOM 2105 O O . HIS A 1 272 ? 5.681 9.480 6.772 1.00 73.00 272 HIS A O 1
ATOM 2111 N N . GLY A 1 273 ? 6.856 10.411 8.437 1.00 61.16 273 GLY A N 1
ATOM 2112 C CA . GLY A 1 273 ? 7.447 11.462 7.609 1.00 61.16 273 GLY A CA 1
ATOM 2113 C C . GLY A 1 273 ? 8.284 10.868 6.475 1.00 61.16 273 GLY A C 1
ATOM 2114 O O . GLY A 1 273 ? 9.242 10.139 6.724 1.00 61.16 273 GLY A O 1
ATOM 2115 N N . GLY A 1 274 ? 7.903 11.142 5.225 1.00 53.03 274 GLY A N 1
ATOM 2116 C CA . GLY A 1 274 ? 8.579 10.575 4.054 1.00 53.03 274 GLY A CA 1
ATOM 2117 C C . GLY A 1 274 ? 8.458 9.053 3.938 1.00 53.03 274 GLY A C 1
ATOM 2118 O O . GLY A 1 274 ? 9.201 8.450 3.169 1.00 53.03 274 GLY A O 1
ATOM 2119 N N . SER A 1 275 ? 7.543 8.414 4.679 1.00 45.91 275 SER A N 1
ATOM 2120 C CA . SER A 1 275 ? 7.226 7.005 4.466 1.00 45.91 275 SER A CA 1
ATOM 2121 C C . SER A 1 275 ? 6.560 6.854 3.102 1.00 45.91 275 SER A C 1
ATOM 2123 O O . SER A 1 275 ? 5.365 7.061 2.970 1.00 45.91 275 SER A O 1
ATOM 2125 N N . THR A 1 276 ? 7.367 6.546 2.084 1.00 47.75 276 THR A N 1
ATOM 2126 C CA . THR A 1 276 ? 7.771 5.154 1.858 1.00 47.75 276 THR A CA 1
ATOM 2127 C C . THR A 1 276 ? 9.279 5.038 1.710 1.00 47.75 276 THR A C 1
ATOM 2129 O O . THR A 1 276 ? 9.906 5.935 1.114 1.00 47.75 276 THR A O 1
#

Radius of gyration: 22.89 Å; chains: 1; bounding box: 51×56×68 Å

Secondary structure (DSSP, 8-state):
-PPPEEE--PPPPGGG-------------------S-SSS----PPP---------PPP-------HHHHHHHHHHH--PPTT-SEEEEEEESSGGGGGGS-TTSEEEE-TT---TTTHHHHHHHHHTSGGGTT-SEEEEEETTHHHHHS--HHHHHHHHHH-TT-SEEE--S-TTHHHH-SSHHHHHHHHSTTHHHHHHHHHHHHT--TTGGGPPPPTTS---SS-EEE-HHHHHHHHHHHHHHHHHHHHHS-HHHHHHHTSSGGGTT-TTTT--

pLDDT: mean 76.34, std 25.17, range [24.94, 97.69]

Foldseek 3Di:
DDFFEFEDADDDDPVNDDDDDDDDDDDDDDDDDDDDPDPDDDPDDDDDDDDDDPDDDDDDDDDPDPCPVLQVVQQVQFPDPPDDLEAEEEEDADPVLVVLAFPLYRYDYPHPPDDLVPCLVVLVSVLSYPSCPNHQKYFYHYSCRCVQQVDGSVSVVVVCVVCVRGFKYFYASPLVCLVVDQAVQVVLCVQFPCSLVLVLLLCVQLVHDNCVSVHRDDPSPHGDDRGMMGGPVCSVVPSVVVVSSVVSCVVGHDPVSVVVSSDCRRVPVVPCPRND